Protein AF-D2NUI4-F1 (afdb_monomer)

pLDDT: mean 71.66, std 25.74, range [24.88, 97.38]

Nearest PDB structures (foldseek):
  6n55-ass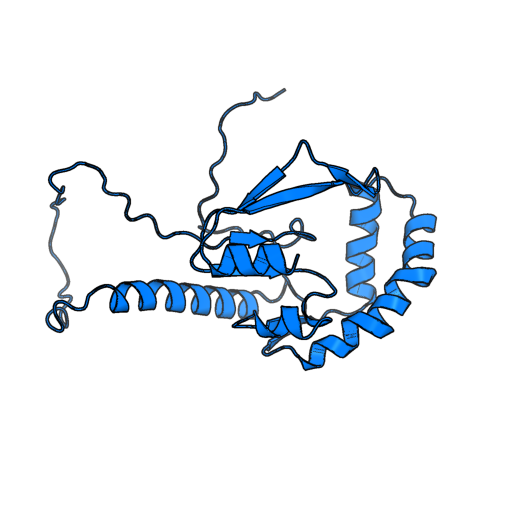embly1_H  TM=9.708E-01  e=4.803E-16  Homo sapiens
  1ufq-assembly1_B  TM=9.211E-01  e=2.318E-16  Homo sapiens
  7sql-assembly1_C  TM=9.234E-01  e=6.259E-16  Homo sapiens
  6pwz-assembly1_D  TM=9.223E-01  e=7.635E-16  Homo sapiens
  6n55-assembly2_D-2  TM=9.403E-01  e=1.386E-15  Homo sapiens

Secondary structure (DSSP, 8-state):
-HHHHHHHHTT--EEEEEEETTTTEEEEEEEEEE---S-EEE--TTTTTSHHHHTT-SS-EEEE--HHHHHHHHHHHHHHTT---HHHHHHHIIIIIHHHIIIIIGGGGGG-SEEEESGGG-HHHHHHHHHHHHHHHHHHHHHT--S-S---S---S---------TTS---------EEE-SSTTS----SS------------

Solvent-accessible surface area (backbone atoms only — not comparable to full-atom values): 13242 Å² total; per-residue (Å²): 104,71,68,55,53,54,36,48,77,70,53,35,74,45,78,40,62,35,74,39,78,74,82,70,44,78,34,79,85,54,59,49,74,44,68,54,50,82,39,75,48,81,59,62,79,57,58,56,59,48,64,84,54,41,73,71,54,93,73,40,78,33,74,44,67,57,70,65,61,53,46,65,56,44,53,58,46,42,32,75,75,44,72,45,56,69,68,60,52,52,48,47,36,67,74,47,50,51,53,48,36,64,69,55,30,57,69,34,55,81,70,36,80,43,77,38,60,66,44,83,80,30,55,69,63,50,51,53,51,52,50,52,51,51,51,54,59,57,53,51,65,58,71,75,49,93,70,72,101,63,88,78,97,69,84,77,83,86,83,82,88,81,88,85,82,70,98,76,84,74,88,66,88,65,74,52,53,79,42,76,49,70,82,68,80,82,73,77,81,80,83,80,93,77,96,68,89,74,80,87,78,82,82,94,127

Structure (mmCIF, N/CA/C/O backbone):
data_AF-D2NUI4-F1
#
_entry.id   AF-D2NUI4-F1
#
loop_
_atom_site.group_PDB
_atom_site.id
_atom_site.type_symbol
_atom_site.label_atom_id
_atom_site.label_alt_id
_atom_site.label_comp_id
_atom_site.label_asym_id
_atom_site.label_entity_id
_atom_site.label_seq_id
_atom_site.pdbx_PDB_ins_code
_atom_site.Cartn_x
_atom_site.Cartn_y
_atom_site.Cartn_z
_atom_site.occupancy
_atom_site.B_iso_or_equiv
_atom_site.auth_seq_id
_atom_site.auth_comp_id
_atom_site.auth_asym_id
_atom_site.auth_atom_id
_atom_site.pdbx_PDB_model_num
ATOM 1 N N . MET A 1 1 ? 0.499 13.529 2.026 1.00 77.81 1 MET A N 1
ATOM 2 C CA . MET A 1 1 ? 0.254 12.212 2.662 1.00 77.81 1 MET A CA 1
ATOM 3 C C . MET A 1 1 ? -0.124 12.343 4.133 1.00 77.81 1 MET A C 1
ATOM 5 O O . MET A 1 1 ? -1.272 12.073 4.437 1.00 77.81 1 MET A O 1
ATOM 9 N N . TYR A 1 2 ? 0.768 12.779 5.037 1.00 82.19 2 TYR A N 1
ATOM 10 C CA . TYR A 1 2 ? 0.422 12.930 6.466 1.00 82.19 2 TYR A CA 1
ATOM 11 C C . TYR A 1 2 ? -0.793 13.848 6.685 1.00 82.19 2 TYR A C 1
ATOM 13 O O . TYR A 1 2 ? -1.767 13.442 7.306 1.00 82.19 2 TYR A O 1
ATOM 21 N N . SER A 1 3 ? -0.782 15.041 6.080 1.00 85.94 3 SER A N 1
ATOM 22 C CA . SER A 1 3 ? -1.917 15.976 6.100 1.00 85.94 3 SER A CA 1
ATOM 23 C C . SER A 1 3 ? -3.205 15.360 5.541 1.00 85.94 3 SER A C 1
ATOM 25 O O . SER A 1 3 ? -4.275 15.536 6.112 1.00 85.94 3 SER A O 1
ATOM 27 N N . THR A 1 4 ? -3.099 14.590 4.455 1.00 86.19 4 THR A N 1
ATOM 28 C CA . THR A 1 4 ? -4.217 13.857 3.848 1.00 86.19 4 THR A CA 1
ATOM 29 C C . THR A 1 4 ? -4.824 12.855 4.830 1.00 86.19 4 THR A C 1
ATOM 31 O O . THR A 1 4 ? -6.031 12.874 5.035 1.00 86.19 4 THR A O 1
ATOM 34 N N . LEU A 1 5 ? -4.000 12.031 5.486 1.00 86.00 5 LEU A N 1
ATOM 35 C CA . LEU A 1 5 ? -4.462 11.080 6.501 1.00 86.00 5 LEU A CA 1
ATOM 36 C C . LEU A 1 5 ? -5.093 11.789 7.701 1.00 86.00 5 LEU A C 1
ATOM 38 O O . LEU A 1 5 ? -6.143 11.367 8.171 1.00 86.00 5 LEU A O 1
ATOM 42 N N . GLN A 1 6 ? -4.516 12.902 8.159 1.00 89.44 6 GLN A N 1
ATOM 43 C CA . GLN A 1 6 ? -5.122 13.700 9.227 1.00 89.44 6 GLN A CA 1
ATOM 44 C C . GLN A 1 6 ? -6.491 14.267 8.832 1.00 89.44 6 GLN A C 1
ATOM 46 O O . GLN A 1 6 ? -7.397 14.287 9.658 1.00 89.44 6 GLN A O 1
ATOM 51 N N . ASN A 1 7 ? -6.658 14.718 7.587 1.00 87.25 7 ASN A N 1
ATOM 52 C CA . ASN A 1 7 ? -7.945 15.198 7.085 1.00 87.25 7 ASN A CA 1
ATOM 53 C C . ASN A 1 7 ? -8.976 14.066 6.993 1.00 87.25 7 ASN A C 1
ATOM 55 O O . ASN A 1 7 ? -10.111 14.257 7.418 1.00 87.25 7 ASN A O 1
ATOM 59 N N . ILE A 1 8 ? -8.569 12.880 6.531 1.00 85.00 8 ILE A N 1
ATOM 60 C CA . ILE A 1 8 ? -9.425 11.686 6.522 1.00 85.00 8 ILE A CA 1
ATOM 61 C C . ILE A 1 8 ? -9.887 11.344 7.945 1.00 85.00 8 ILE A C 1
ATOM 63 O O . ILE A 1 8 ? -11.077 11.149 8.171 1.00 85.00 8 ILE A O 1
ATOM 67 N N . LEU A 1 9 ? -8.971 11.335 8.919 1.00 85.38 9 LEU A N 1
ATOM 68 C CA . LEU A 1 9 ? -9.295 11.051 10.322 1.00 85.38 9 LEU A CA 1
ATOM 69 C C . LEU A 1 9 ? -10.237 12.088 10.946 1.00 85.38 9 LEU A C 1
ATOM 71 O O . LEU A 1 9 ? -11.015 11.753 11.833 1.00 85.38 9 LEU A O 1
ATOM 75 N N . LYS A 1 10 ? -10.191 13.338 10.475 1.00 89.44 10 LYS A N 1
ATOM 76 C CA . LYS A 1 10 ? -11.119 14.406 10.880 1.00 89.44 10 LYS A CA 1
ATOM 77 C C . LYS A 1 10 ? -12.473 14.336 10.166 1.00 89.44 10 LYS A C 1
ATOM 79 O O . LYS A 1 10 ? -13.324 15.180 10.417 1.00 89.44 10 LYS A O 1
ATOM 84 N N . GLY A 1 11 ? -12.675 13.370 9.269 1.00 85.75 11 GLY A N 1
ATOM 85 C CA . GLY A 1 11 ? -13.896 13.267 8.475 1.00 85.75 11 GLY A CA 1
ATOM 86 C C . GLY A 1 11 ? -14.023 14.379 7.434 1.00 85.75 11 GLY A C 1
ATOM 87 O O . GLY A 1 11 ? -15.131 14.786 7.100 1.00 85.75 11 GLY A O 1
ATOM 88 N N . HIS A 1 12 ? -12.906 14.899 6.922 1.00 87.00 12 HIS A N 1
ATOM 89 C CA . HIS A 1 12 ? -12.918 15.846 5.812 1.00 87.00 12 HIS A CA 1
ATOM 90 C C . HIS A 1 12 ? -12.848 15.104 4.474 1.00 87.00 12 HIS A C 1
ATOM 92 O O . HIS A 1 12 ? -12.123 14.117 4.333 1.00 87.00 12 HIS A O 1
ATOM 98 N N . LYS A 1 13 ? -13.553 15.630 3.466 1.00 87.19 13 LYS A N 1
ATOM 99 C CA . LYS A 1 13 ? -13.361 15.234 2.065 1.00 87.19 13 LYS A CA 1
ATOM 100 C C . LYS A 1 13 ? -11.907 15.507 1.668 1.00 87.19 13 LYS A C 1
ATOM 102 O O . LYS A 1 13 ? -11.394 16.597 1.929 1.00 87.19 13 LYS A O 1
ATOM 107 N N . VAL A 1 14 ? -11.260 14.543 1.018 1.00 83.88 14 VAL A N 1
ATOM 108 C CA . VAL A 1 14 ? -9.920 14.725 0.446 1.00 83.88 14 VAL A CA 1
ATOM 109 C C . VAL A 1 14 ? -9.896 14.363 -1.030 1.00 83.88 14 VAL A C 1
ATOM 111 O O . VAL A 1 14 ? -10.626 13.489 -1.491 1.00 83.88 14 VAL A O 1
ATOM 114 N N . GLU A 1 15 ? -9.029 15.049 -1.759 1.00 85.31 15 GLU A N 1
ATOM 115 C CA . GLU A 1 15 ? -8.824 14.898 -3.193 1.00 85.31 15 GLU A CA 1
ATOM 116 C C . GLU A 1 15 ? -7.366 14.528 -3.435 1.00 85.31 15 GLU A C 1
ATOM 118 O O . GLU A 1 15 ? -6.458 15.121 -2.842 1.00 85.31 15 GLU A O 1
ATOM 123 N N . ILE A 1 16 ? -7.146 13.487 -4.234 1.00 82.94 16 ILE A N 1
ATOM 124 C CA . ILE A 1 16 ? -5.831 12.879 -4.412 1.00 82.94 16 ILE A CA 1
ATOM 125 C C . ILE A 1 16 ? -5.585 12.675 -5.901 1.00 82.94 16 ILE A C 1
ATOM 127 O O . ILE A 1 16 ? -6.353 11.949 -6.529 1.00 82.94 16 ILE A O 1
ATOM 131 N N . PRO A 1 17 ? -4.537 13.283 -6.475 1.00 82.19 17 PRO A N 1
ATOM 132 C CA . PRO A 1 17 ? -4.204 13.059 -7.874 1.00 82.19 17 PRO A CA 1
ATOM 133 C C . PRO A 1 17 ? -3.838 11.591 -8.101 1.00 82.19 17 PRO A C 1
ATOM 135 O O . PRO A 1 17 ? -3.159 10.972 -7.272 1.00 82.19 17 PRO A O 1
ATOM 138 N N . SER A 1 18 ? -4.287 11.037 -9.222 1.00 82.31 18 SER A N 1
ATOM 139 C CA . SER A 1 18 ? -3.909 9.685 -9.631 1.00 82.31 18 SER A CA 1
ATOM 140 C C . SER A 1 18 ? -2.446 9.654 -10.073 1.00 82.31 18 SER A C 1
ATOM 142 O O . SER A 1 18 ? -1.872 10.671 -10.455 1.00 82.31 18 SER A O 1
ATOM 144 N N . TYR A 1 19 ? -1.814 8.483 -10.013 1.00 81.38 19 TYR A N 1
ATOM 145 C CA . TYR A 1 19 ? -0.450 8.300 -10.509 1.00 81.38 19 TYR A CA 1
ATOM 146 C C . TYR A 1 19 ? -0.461 7.515 -11.818 1.00 81.38 19 TYR A C 1
ATOM 148 O O . TYR A 1 19 ? -0.999 6.405 -11.867 1.00 81.38 19 TYR A O 1
ATOM 156 N N . ASP A 1 20 ? 0.176 8.058 -12.852 1.00 81.44 20 ASP A N 1
ATOM 157 C CA . ASP A 1 20 ? 0.354 7.372 -14.126 1.00 81.44 20 ASP A CA 1
ATOM 158 C C . ASP A 1 20 ? 1.714 6.657 -14.170 1.00 81.44 20 ASP A C 1
ATOM 160 O O . ASP A 1 20 ? 2.785 7.262 -14.171 1.00 81.44 20 ASP A O 1
ATOM 164 N N . TYR A 1 21 ? 1.670 5.326 -14.243 1.00 78.94 21 TYR A N 1
ATOM 165 C CA . TYR A 1 21 ? 2.853 4.461 -14.283 1.00 78.94 21 TYR A CA 1
ATOM 166 C C . TYR A 1 21 ? 3.568 4.424 -15.638 1.00 78.94 21 TYR A C 1
ATOM 168 O O . TYR A 1 21 ? 4.686 3.896 -15.708 1.00 78.94 21 TYR A O 1
ATOM 176 N N . ARG A 1 22 ? 2.923 4.917 -16.702 1.00 80.38 22 ARG A N 1
ATOM 177 C CA . ARG A 1 22 ? 3.497 4.999 -18.050 1.00 80.38 22 ARG A CA 1
ATOM 178 C C . ARG A 1 22 ? 4.368 6.243 -18.169 1.00 80.38 22 ARG A C 1
ATOM 180 O O . ARG A 1 22 ? 5.520 6.139 -18.579 1.00 80.38 22 ARG A O 1
ATOM 187 N N . THR A 1 23 ? 3.843 7.392 -17.753 1.00 83.88 23 THR A N 1
ATOM 188 C CA . THR A 1 23 ? 4.563 8.677 -17.756 1.00 83.88 23 THR A CA 1
ATOM 189 C C . THR A 1 23 ? 5.398 8.903 -16.490 1.00 83.88 23 THR A C 1
ATOM 191 O O . THR A 1 23 ? 6.300 9.736 -16.488 1.00 83.88 23 THR A O 1
ATOM 194 N N . ASN A 1 24 ? 5.171 8.106 -15.439 1.00 79.81 24 ASN A N 1
ATOM 195 C CA . ASN A 1 24 ? 5.791 8.219 -14.115 1.00 79.81 24 ASN A CA 1
ATOM 196 C C . ASN A 1 24 ? 5.508 9.560 -13.409 1.00 79.81 24 ASN A C 1
ATOM 198 O O . ASN A 1 24 ? 6.333 10.025 -12.616 1.00 79.81 24 ASN A O 1
ATOM 202 N N . SER A 1 25 ? 4.343 10.166 -13.650 1.00 83.25 25 SER A N 1
ATOM 203 C CA . SER A 1 25 ? 3.945 11.456 -13.075 1.00 83.25 25 SER A CA 1
ATOM 204 C C . SER A 1 25 ? 2.585 11.411 -12.379 1.00 83.25 25 SER A C 1
ATOM 206 O O . SER A 1 25 ? 1.817 10.458 -12.507 1.00 83.25 25 SER A O 1
ATOM 208 N N . LEU A 1 26 ? 2.298 12.466 -11.614 1.00 83.81 26 LEU A N 1
ATOM 209 C CA . LEU A 1 26 ? 0.960 12.706 -11.085 1.00 83.81 26 LEU A CA 1
ATOM 210 C C . LEU A 1 26 ? 0.059 13.257 -12.186 1.00 83.81 26 LEU A C 1
ATOM 212 O O . LEU A 1 26 ? 0.447 14.171 -12.912 1.00 83.81 26 LEU A O 1
ATOM 216 N N . ASP A 1 27 ? -1.141 12.707 -12.252 1.00 84.44 27 ASP A N 1
ATOM 217 C CA . ASP A 1 27 ? -2.234 13.173 -13.082 1.00 84.44 27 ASP A CA 1
ATOM 218 C C . ASP A 1 27 ? -3.188 13.995 -12.206 1.00 84.44 27 ASP A C 1
ATOM 220 O O . ASP A 1 27 ? -3.851 13.476 -11.302 1.00 84.44 27 ASP A O 1
ATOM 224 N N . PHE A 1 28 ? -3.193 15.307 -12.440 1.00 86.31 28 PHE A N 1
ATOM 225 C CA . PHE A 1 28 ? -4.024 16.259 -11.705 1.00 86.31 28 PHE A CA 1
ATOM 226 C C . PHE A 1 28 ? -5.419 16.429 -12.312 1.00 86.31 28 PHE A C 1
ATOM 228 O O . PHE A 1 28 ? -6.270 17.050 -11.679 1.00 86.31 28 PHE A O 1
ATOM 235 N N . GLU A 1 29 ? -5.663 15.883 -13.503 1.00 87.56 29 GLU A N 1
ATOM 236 C CA . GLU A 1 29 ? -6.986 15.878 -14.128 1.00 87.56 29 GLU A CA 1
ATOM 237 C C . GLU A 1 29 ? -7.812 14.708 -13.585 1.00 87.56 29 GLU A C 1
ATOM 239 O O . GLU A 1 29 ? -8.988 14.863 -13.252 1.00 87.56 29 GLU A O 1
ATOM 244 N N . ASN A 1 30 ? -7.172 13.552 -13.394 1.00 81.31 30 ASN A N 1
ATOM 245 C CA . ASN A 1 30 ? -7.800 12.368 -12.819 1.00 81.31 30 ASN A CA 1
ATOM 246 C C . ASN A 1 30 ? -7.601 12.302 -11.301 1.00 81.31 30 ASN A C 1
ATOM 248 O O . ASN A 1 30 ? -6.635 11.730 -10.792 1.00 81.31 30 ASN A O 1
ATOM 252 N N . VAL A 1 31 ? -8.557 12.849 -10.552 1.00 80.94 31 VAL A N 1
ATOM 253 C CA . VAL A 1 31 ? -8.507 12.919 -9.084 1.00 80.94 31 VAL A CA 1
ATOM 254 C C . VAL A 1 31 ? -9.390 11.854 -8.433 1.00 80.94 31 VAL A C 1
ATOM 256 O O . VAL A 1 31 ? -10.585 11.749 -8.703 1.00 80.94 31 VAL A O 1
ATOM 259 N N . LEU A 1 32 ? -8.817 11.100 -7.493 1.00 79.50 32 LEU A N 1
ATOM 260 C CA . LEU A 1 32 ? -9.564 10.250 -6.576 1.00 79.50 32 LEU A CA 1
ATOM 261 C C . LEU A 1 32 ? -10.132 11.096 -5.433 1.00 79.50 32 LEU A C 1
ATOM 263 O O . LEU A 1 32 ? -9.393 11.655 -4.617 1.00 79.50 32 LEU A O 1
ATOM 267 N N . VAL A 1 33 ? -11.458 11.142 -5.348 1.00 80.06 33 VAL A N 1
ATOM 268 C CA . VAL A 1 33 ? -12.176 11.802 -4.256 1.00 80.06 33 VAL A CA 1
ATOM 269 C C . VAL A 1 33 ? -12.493 10.785 -3.164 1.00 80.06 33 VAL A C 1
ATOM 271 O O . VAL A 1 33 ? -13.181 9.793 -3.402 1.00 80.06 33 VAL A O 1
ATOM 274 N N . ILE A 1 34 ? -12.023 11.045 -1.944 1.00 77.88 34 ILE A N 1
ATOM 275 C CA . ILE A 1 34 ? -12.323 10.226 -0.768 1.00 77.88 34 ILE A CA 1
ATOM 276 C C . ILE A 1 34 ? -13.238 11.022 0.157 1.00 77.88 34 ILE A C 1
ATOM 278 O O . ILE A 1 34 ? -12.862 12.056 0.716 1.00 77.88 34 ILE A O 1
ATOM 282 N N . TYR A 1 35 ? -14.452 10.508 0.313 1.00 81.81 35 TYR A N 1
ATOM 283 C CA . TYR A 1 35 ? -15.426 10.992 1.281 1.00 81.81 35 TYR A CA 1
ATOM 284 C C . TYR A 1 35 ? -15.183 10.366 2.660 1.00 81.81 35 TYR A C 1
ATOM 286 O O . TYR A 1 35 ? -14.557 9.303 2.742 1.00 81.81 35 TYR A O 1
ATOM 294 N N . PRO A 1 36 ? -15.684 10.995 3.737 1.00 82.50 36 PRO A N 1
ATOM 295 C CA . PRO A 1 36 ? -15.595 10.443 5.085 1.00 82.50 36 PRO A CA 1
ATOM 296 C C . PRO A 1 36 ? -16.148 9.016 5.145 1.00 82.50 36 PRO A C 1
ATOM 298 O O . PRO A 1 36 ? -17.200 8.724 4.578 1.00 82.50 36 PRO A O 1
ATOM 301 N N . ALA A 1 37 ? -15.419 8.131 5.818 1.00 82.56 37 ALA A N 1
ATOM 302 C CA . ALA A 1 37 ? -15.707 6.705 5.881 1.00 82.56 37 ALA A CA 1
ATOM 303 C C . ALA A 1 37 ? -15.469 6.179 7.295 1.00 82.56 37 ALA A C 1
ATOM 305 O O . ALA A 1 37 ? -14.572 6.656 7.994 1.00 82.56 37 ALA A O 1
ATOM 306 N N . ASP A 1 38 ? -16.236 5.168 7.698 1.00 83.19 38 ASP A N 1
ATOM 307 C CA . ASP A 1 38 ? -16.072 4.545 9.014 1.00 83.19 38 ASP A CA 1
ATOM 308 C C . ASP A 1 38 ? -14.808 3.681 9.094 1.00 83.19 38 ASP A C 1
ATOM 310 O O . ASP A 1 38 ? -14.196 3.565 10.157 1.00 83.19 38 ASP A O 1
ATOM 314 N N . VAL A 1 39 ? -14.400 3.101 7.959 1.00 84.88 39 VAL A N 1
ATOM 315 C CA . VAL A 1 39 ? -13.191 2.282 7.821 1.00 84.88 39 VAL A CA 1
ATOM 316 C C . VAL A 1 39 ? -12.421 2.705 6.577 1.00 84.88 39 VAL A C 1
ATOM 318 O O . VAL A 1 39 ? -12.968 2.762 5.474 1.00 84.88 39 VAL A O 1
ATOM 321 N N . VAL A 1 40 ? -11.123 2.953 6.756 1.00 85.44 40 VAL A N 1
ATOM 322 C CA . VAL A 1 40 ? -10.203 3.326 5.678 1.00 85.44 40 VAL A CA 1
ATOM 323 C C . VAL A 1 40 ? -9.067 2.319 5.609 1.00 85.44 40 VAL A C 1
ATOM 325 O O . VAL A 1 40 ? -8.313 2.148 6.564 1.00 85.44 40 VAL A O 1
ATOM 328 N N . LEU A 1 41 ? -8.937 1.664 4.458 1.00 88.00 41 LEU A N 1
ATOM 329 C CA . LEU A 1 41 ? -7.829 0.765 4.162 1.00 88.00 41 LEU A CA 1
ATOM 330 C C . LEU A 1 41 ? -6.723 1.561 3.476 1.00 88.00 41 LEU A C 1
ATOM 332 O O . LEU A 1 41 ? -6.901 2.009 2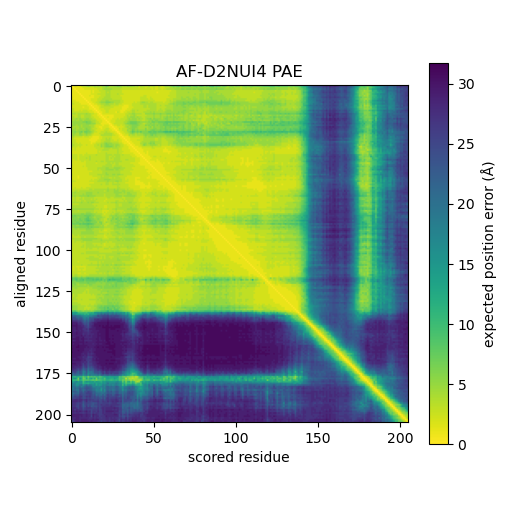.344 1.00 88.00 41 LEU A O 1
ATOM 336 N N . PHE A 1 42 ? -5.592 1.734 4.154 1.00 86.62 42 PHE A N 1
ATOM 337 C CA . PHE A 1 42 ? -4.429 2.434 3.617 1.00 86.62 42 PHE A CA 1
ATOM 338 C C . PHE A 1 42 ? -3.322 1.441 3.267 1.00 86.62 42 PHE A C 1
ATOM 340 O O . PHE A 1 42 ? -2.799 0.758 4.144 1.00 86.62 42 PHE A O 1
ATOM 347 N N . GLU A 1 43 ? -2.970 1.357 1.985 1.00 84.81 43 GLU A N 1
ATOM 348 C CA . GLU A 1 43 ? -1.979 0.404 1.483 1.00 84.81 43 GLU A CA 1
ATOM 349 C C . GLU A 1 43 ? -0.761 1.078 0.846 1.00 84.81 43 GLU A C 1
ATOM 351 O O . GLU A 1 43 ? -0.824 2.182 0.305 1.00 84.81 43 GLU A O 1
ATOM 356 N N . GLY A 1 44 ? 0.364 0.366 0.878 1.00 86.19 44 GLY A N 1
ATOM 357 C CA . GLY A 1 44 ? 1.601 0.771 0.225 1.00 86.19 44 GLY A CA 1
ATOM 358 C C . GLY A 1 44 ? 2.817 0.058 0.812 1.00 86.19 44 GLY A C 1
ATOM 359 O O . GLY A 1 44 ? 2.781 -0.461 1.925 1.00 86.19 44 GLY A O 1
ATOM 360 N N . ILE A 1 45 ? 3.922 0.062 0.069 1.00 89.25 45 ILE A N 1
ATOM 361 C CA . ILE A 1 45 ? 5.150 -0.658 0.449 1.00 89.25 45 ILE A CA 1
ATOM 362 C C . ILE A 1 45 ? 5.890 -0.051 1.655 1.00 89.25 45 ILE A C 1
ATOM 364 O O . ILE A 1 45 ? 6.686 -0.735 2.284 1.00 89.25 45 ILE A O 1
ATOM 368 N N . LEU A 1 46 ? 5.642 1.220 1.995 1.00 90.31 46 LEU A N 1
ATOM 369 C CA . LEU A 1 46 ? 6.357 1.948 3.059 1.00 90.31 46 LEU A CA 1
ATOM 370 C C . LEU A 1 46 ? 5.420 2.624 4.072 1.00 90.31 46 LEU A C 1
ATOM 372 O O . LEU A 1 46 ? 5.827 3.543 4.782 1.00 90.31 46 LEU A O 1
ATOM 376 N N . VAL A 1 47 ? 4.166 2.173 4.179 1.00 90.62 47 VAL A N 1
ATOM 377 C CA . VAL A 1 47 ? 3.168 2.797 5.072 1.00 90.62 47 VAL A CA 1
ATOM 378 C C . VAL A 1 47 ? 3.586 2.785 6.548 1.00 90.6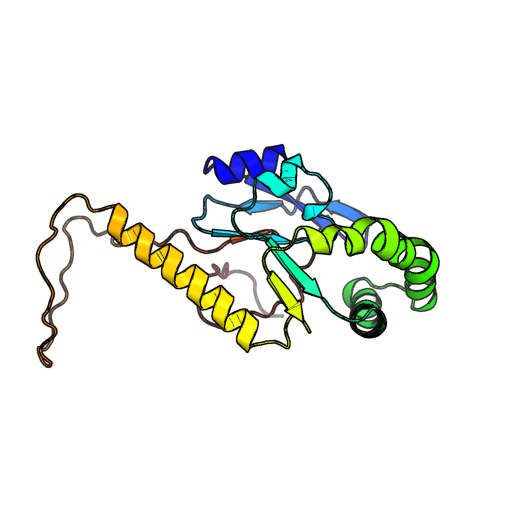2 47 VAL A C 1
ATOM 380 O O . VAL A 1 47 ? 3.243 3.699 7.292 1.00 90.62 47 VAL A O 1
ATOM 383 N N . PHE A 1 48 ? 4.387 1.802 6.967 1.00 93.19 48 PHE A N 1
ATOM 384 C CA . PHE A 1 48 ? 4.882 1.680 8.344 1.00 93.19 48 PHE A CA 1
ATOM 385 C C . PHE A 1 48 ? 6.268 2.296 8.575 1.00 93.19 48 PHE A C 1
ATOM 387 O O . PHE A 1 48 ? 6.749 2.290 9.713 1.00 93.19 48 PHE A O 1
ATOM 394 N N . TYR A 1 49 ? 6.906 2.838 7.532 1.00 92.00 49 TYR A N 1
ATOM 395 C CA . TYR A 1 49 ? 8.273 3.354 7.604 1.00 92.00 49 TYR A CA 1
ATOM 396 C C . TYR A 1 49 ? 8.380 4.563 8.544 1.00 92.00 49 TYR A C 1
ATOM 398 O O . TYR A 1 49 ? 9.172 4.562 9.486 1.00 92.00 49 TYR A O 1
ATOM 406 N N . PHE A 1 50 ? 7.525 5.572 8.352 1.00 90.62 50 PHE A N 1
ATOM 407 C CA . PHE A 1 50 ? 7.531 6.781 9.176 1.00 90.62 50 PHE A CA 1
ATOM 408 C C . PHE A 1 50 ? 6.705 6.587 10.461 1.00 90.62 50 PHE A C 1
ATOM 410 O O . PHE A 1 50 ? 5.498 6.348 10.360 1.00 90.62 50 PHE A O 1
ATOM 417 N N . PRO A 1 51 ? 7.290 6.762 11.668 1.00 93.88 51 PRO A N 1
ATOM 418 C CA . PRO A 1 51 ? 6.568 6.620 12.940 1.00 93.88 51 PRO A CA 1
ATOM 419 C C . PRO A 1 51 ? 5.284 7.457 13.015 1.00 93.88 51 PRO A C 1
ATOM 421 O O . PRO A 1 51 ? 4.227 6.923 13.327 1.00 93.88 51 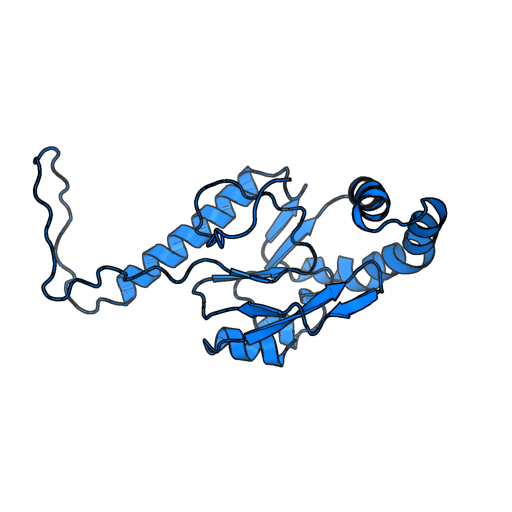PRO A O 1
ATOM 424 N N . LYS A 1 52 ? 5.349 8.723 12.578 1.00 92.81 52 LYS A N 1
ATOM 425 C CA . LYS A 1 52 ? 4.198 9.643 12.561 1.00 92.81 52 LYS A CA 1
ATOM 426 C C . LYS A 1 52 ? 3.001 9.134 11.754 1.00 92.81 52 LYS A C 1
ATOM 428 O O . LYS A 1 52 ? 1.878 9.495 12.060 1.00 92.81 52 LYS A O 1
ATOM 433 N N . ILE A 1 53 ? 3.234 8.361 10.691 1.00 91.50 53 ILE A N 1
ATOM 434 C CA . ILE A 1 53 ? 2.156 7.770 9.882 1.00 91.50 53 ILE A CA 1
ATOM 435 C C . ILE A 1 53 ? 1.650 6.500 10.562 1.00 91.50 53 ILE A C 1
ATOM 437 O O . ILE A 1 53 ? 0.449 6.296 10.683 1.00 91.50 53 ILE A O 1
ATOM 441 N N . ARG A 1 54 ? 2.576 5.670 11.048 1.00 93.19 54 ARG A N 1
ATOM 442 C CA . ARG A 1 54 ? 2.279 4.407 11.727 1.00 93.19 54 ARG A CA 1
ATOM 443 C C . ARG A 1 54 ? 1.394 4.581 12.963 1.00 93.19 54 ARG A C 1
ATOM 445 O O . ARG A 1 54 ? 0.528 3.745 13.192 1.00 93.19 54 ARG A O 1
ATOM 452 N N . GLU A 1 55 ? 1.594 5.653 13.720 1.00 94.19 55 GLU A N 1
ATOM 453 C CA . GLU A 1 55 ? 0.796 5.999 14.905 1.00 94.19 55 GLU A CA 1
ATOM 454 C C . GLU A 1 55 ? -0.665 6.356 14.582 1.00 94.19 55 GLU A C 1
ATOM 456 O O . GLU A 1 55 ? -1.501 6.361 15.478 1.00 94.19 55 GLU A O 1
ATOM 461 N N . LEU A 1 56 ? -0.998 6.616 13.311 1.00 92.12 56 LEU A N 1
ATOM 462 C CA . LEU A 1 56 ? -2.366 6.917 12.879 1.00 92.12 56 LEU A CA 1
ATOM 463 C C . LEU A 1 56 ? -3.219 5.660 12.638 1.00 92.12 56 LEU A C 1
ATOM 465 O O . LEU A 1 56 ? -4.432 5.777 12.463 1.00 92.12 56 LEU A O 1
ATOM 469 N N . PHE A 1 57 ? -2.614 4.469 12.570 1.00 93.44 57 PHE A N 1
ATOM 470 C CA . PHE A 1 57 ? -3.331 3.235 12.247 1.00 93.44 57 PHE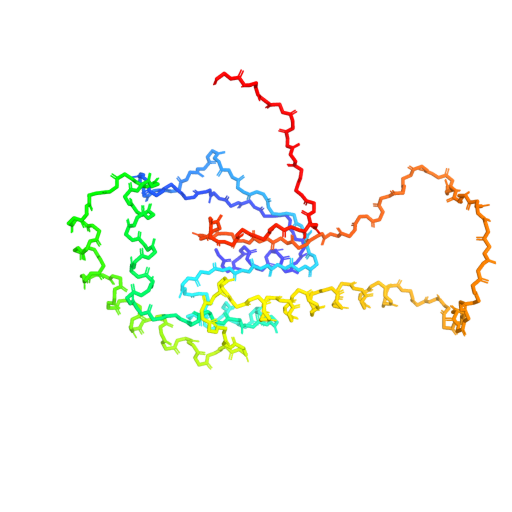 A CA 1
ATOM 471 C C . PHE A 1 57 ? -3.822 2.508 13.498 1.00 93.44 57 PHE A C 1
ATOM 473 O O . PHE A 1 57 ? -3.037 2.160 14.377 1.00 93.44 57 PHE A O 1
ATOM 480 N N . HIS A 1 58 ? -5.115 2.180 13.511 1.00 92.44 58 HIS A N 1
ATOM 481 C CA . HIS A 1 58 ? -5.732 1.354 14.553 1.00 92.44 58 HIS A CA 1
ATOM 482 C C . HIS A 1 58 ? -5.379 -0.137 14.417 1.00 92.44 58 HIS A C 1
ATOM 484 O O . HIS A 1 58 ? -5.317 -0.844 15.416 1.00 92.44 58 HIS A O 1
ATOM 490 N N . MET A 1 59 ? -5.133 -0.608 13.190 1.00 93.56 59 MET A N 1
ATOM 491 C CA . MET A 1 59 ? -4.743 -1.986 12.881 1.00 93.56 59 MET A CA 1
ATOM 492 C C . MET A 1 59 ? -3.708 -1.982 11.752 1.00 93.56 59 MET A C 1
ATOM 494 O O . MET A 1 59 ? -3.890 -1.302 10.740 1.00 93.56 59 MET A O 1
ATOM 498 N N . LYS A 1 60 ? -2.615 -2.729 11.923 1.00 95.75 60 LYS A N 1
ATOM 499 C CA . LYS A 1 60 ? -1.476 -2.781 10.998 1.00 95.75 60 LYS A CA 1
ATOM 500 C C . LYS A 1 60 ? -1.315 -4.195 10.457 1.00 95.75 60 LYS A C 1
ATOM 502 O O . LYS A 1 60 ? -0.962 -5.117 11.189 1.00 95.75 60 LYS A O 1
ATOM 507 N N . LEU A 1 61 ? -1.558 -4.347 9.160 1.00 94.81 61 LEU A N 1
ATOM 508 C CA . LEU A 1 61 ? -1.450 -5.612 8.440 1.00 94.81 61 LEU A CA 1
ATOM 509 C C . LEU A 1 61 ? -0.203 -5.606 7.556 1.00 94.81 61 LEU A C 1
ATOM 511 O O . LEU A 1 61 ? 0.015 -4.649 6.813 1.00 94.81 61 LEU A O 1
ATOM 515 N N . PHE A 1 62 ? 0.586 -6.679 7.591 1.00 95.56 62 PHE A N 1
ATOM 516 C CA . PHE A 1 62 ? 1.704 -6.871 6.666 1.00 95.56 62 PHE A CA 1
ATOM 517 C C . PHE A 1 62 ? 1.509 -8.152 5.862 1.00 95.56 62 PHE A C 1
ATOM 519 O O . PHE A 1 62 ? 1.455 -9.245 6.423 1.00 95.56 62 PHE A O 1
ATOM 526 N N . VAL A 1 63 ? 1.408 -8.022 4.540 1.00 94.31 63 VAL A N 1
ATOM 527 C CA . VAL A 1 63 ? 1.307 -9.174 3.639 1.00 94.31 63 VAL A CA 1
ATOM 528 C C . VAL A 1 63 ? 2.707 -9.691 3.342 1.00 94.31 63 VAL A C 1
ATOM 530 O O . VAL A 1 63 ? 3.523 -8.991 2.746 1.00 94.31 63 VAL A O 1
ATOM 533 N N . ASP A 1 64 ? 2.973 -10.922 3.761 1.00 93.94 64 ASP A N 1
ATOM 534 C CA . ASP A 1 64 ? 4.270 -11.569 3.627 1.00 93.94 64 ASP A CA 1
ATOM 535 C C . ASP A 1 64 ? 4.221 -12.613 2.514 1.00 93.94 64 ASP A C 1
ATOM 537 O O . ASP A 1 64 ? 3.374 -13.511 2.488 1.00 93.94 64 ASP A O 1
ATOM 541 N N . THR A 1 65 ? 5.083 -12.445 1.521 1.00 92.31 65 THR A N 1
ATOM 542 C CA . THR A 1 65 ? 5.149 -13.311 0.344 1.00 92.31 65 THR A CA 1
ATOM 543 C C . THR A 1 65 ? 6.577 -13.327 -0.171 1.00 92.31 65 THR A C 1
ATOM 545 O O . THR A 1 65 ? 7.243 -12.283 -0.205 1.00 92.31 65 THR A O 1
ATOM 548 N N . ASP A 1 66 ? 7.027 -14.500 -0.599 1.00 93.00 66 ASP A N 1
ATOM 549 C CA . ASP A 1 66 ? 8.391 -14.714 -1.064 1.00 93.00 66 ASP A CA 1
ATOM 550 C C . ASP A 1 66 ? 8.749 -13.797 -2.243 1.00 93.00 66 ASP A C 1
ATOM 552 O O . ASP A 1 66 ? 7.903 -13.376 -3.044 1.00 93.00 66 ASP A O 1
ATOM 556 N N . SER A 1 67 ? 10.023 -13.407 -2.308 1.00 93.12 67 SER A N 1
ATOM 557 C CA . SER A 1 67 ? 10.523 -12.428 -3.280 1.00 93.12 67 SER A CA 1
ATOM 558 C C . SER A 1 67 ? 10.361 -12.887 -4.727 1.00 93.12 67 SER A C 1
ATOM 560 O O . SER A 1 67 ? 10.048 -12.071 -5.592 1.00 93.12 67 SER A O 1
ATOM 562 N N . ASP A 1 68 ? 10.542 -14.178 -4.987 1.00 94.50 68 ASP A N 1
ATOM 563 C CA . ASP A 1 68 ? 10.347 -14.809 -6.293 1.00 94.50 68 ASP A CA 1
ATOM 564 C C . ASP A 1 68 ? 8.874 -14.792 -6.721 1.00 94.50 68 ASP A C 1
ATOM 566 O O . ASP A 1 68 ? 8.564 -14.386 -7.837 1.00 94.50 68 ASP A O 1
ATOM 570 N N . THR A 1 69 ? 7.955 -15.108 -5.812 1.00 92.06 69 THR A N 1
ATOM 571 C CA . THR A 1 69 ? 6.510 -15.068 -6.043 1.00 92.06 69 THR A CA 1
ATOM 572 C C . THR A 1 69 ? 6.051 -13.639 -6.332 1.00 92.06 69 THR A C 1
ATOM 574 O O . THR A 1 69 ? 5.290 -13.393 -7.271 1.00 92.06 69 THR A O 1
ATOM 577 N N . ARG A 1 70 ? 6.555 -12.653 -5.575 1.00 92.44 70 ARG A N 1
ATOM 578 C CA . ARG A 1 70 ? 6.284 -11.229 -5.840 1.00 92.44 70 ARG A CA 1
ATOM 579 C C . ARG A 1 70 ? 6.856 -10.775 -7.181 1.00 92.44 70 ARG A C 1
ATOM 581 O O . ARG A 1 70 ? 6.193 -10.018 -7.890 1.00 92.44 70 ARG A O 1
ATOM 588 N N . LEU A 1 71 ? 8.057 -11.228 -7.546 1.00 93.31 71 LEU A N 1
ATOM 589 C CA . LEU A 1 71 ? 8.662 -10.927 -8.843 1.00 93.31 71 LEU A CA 1
ATOM 590 C C . LEU A 1 71 ? 7.855 -11.548 -9.992 1.00 93.31 71 LEU A C 1
ATOM 592 O O . LEU A 1 71 ? 7.553 -10.850 -10.957 1.00 93.31 71 LEU A O 1
ATOM 596 N N . ALA A 1 72 ? 7.434 -12.806 -9.853 1.00 93.25 72 ALA A N 1
ATOM 597 C CA . ALA A 1 72 ? 6.621 -13.524 -10.831 1.00 93.25 72 ALA A CA 1
ATOM 598 C C . ALA A 1 72 ? 5.255 -12.862 -11.070 1.00 93.25 72 ALA A C 1
ATOM 600 O O . ALA A 1 72 ? 4.745 -12.913 -12.183 1.00 93.25 72 ALA A O 1
ATOM 601 N N . ARG A 1 73 ? 4.681 -12.188 -10.062 1.00 91.56 73 ARG A N 1
ATOM 602 C CA . ARG A 1 73 ? 3.481 -11.341 -10.221 1.00 91.56 73 ARG A CA 1
ATOM 603 C C . ARG A 1 73 ? 3.807 -9.986 -10.850 1.00 91.56 73 ARG A C 1
ATOM 605 O O . ARG A 1 73 ? 3.064 -9.480 -11.687 1.00 91.56 73 ARG A O 1
ATOM 612 N N . ARG A 1 74 ? 4.938 -9.389 -10.468 1.00 91.44 74 ARG A N 1
ATOM 613 C CA . ARG A 1 74 ? 5.349 -8.065 -10.945 1.00 91.44 74 ARG A CA 1
ATOM 614 C C . ARG A 1 74 ? 5.684 -8.039 -12.433 1.00 91.44 74 ARG A C 1
ATOM 616 O O . ARG A 1 74 ? 5.266 -7.100 -13.101 1.00 91.44 74 ARG A O 1
ATOM 623 N N . VAL A 1 75 ? 6.465 -9.000 -12.922 1.00 93.06 75 VAL A N 1
ATOM 624 C CA . VAL A 1 75 ? 6.940 -9.037 -14.315 1.00 93.06 75 VAL A CA 1
ATOM 625 C C . VAL A 1 75 ? 5.787 -8.953 -15.325 1.00 93.06 75 VAL A C 1
ATOM 627 O O . VAL A 1 75 ? 5.776 -8.001 -16.105 1.00 93.06 75 VAL A O 1
ATOM 630 N N . PRO A 1 76 ? 4.778 -9.847 -15.299 1.00 91.50 76 PRO A N 1
ATOM 631 C CA . PRO A 1 76 ? 3.677 -9.784 -16.255 1.00 91.50 76 PRO A CA 1
ATOM 632 C C . PRO A 1 76 ? 2.854 -8.503 -16.104 1.00 91.50 76 PRO A C 1
ATOM 634 O O . PRO A 1 76 ? 2.440 -7.936 -17.108 1.00 91.50 76 PRO A O 1
ATOM 637 N N . ARG A 1 77 ? 2.657 -7.993 -14.882 1.00 90.19 77 ARG A N 1
ATOM 638 C CA . ARG A 1 77 ? 1.944 -6.727 -14.658 1.00 90.19 77 ARG A CA 1
ATOM 639 C C . ARG A 1 77 ? 2.681 -5.532 -15.270 1.00 90.19 77 ARG A C 1
ATOM 641 O O . ARG A 1 77 ? 2.064 -4.699 -15.928 1.00 90.19 77 ARG A O 1
ATOM 648 N N . ASP A 1 78 ? 3.991 -5.427 -15.054 1.00 88.06 78 ASP A N 1
ATOM 649 C CA . ASP A 1 78 ? 4.791 -4.309 -15.567 1.00 88.06 78 ASP A CA 1
ATOM 650 C C . ASP A 1 78 ? 4.918 -4.364 -17.107 1.00 88.06 78 ASP A C 1
ATOM 652 O O . ASP A 1 78 ? 4.924 -3.315 -17.752 1.00 88.06 78 ASP A O 1
ATOM 656 N N . ILE A 1 79 ? 4.932 -5.556 -17.709 1.00 91.06 79 ILE A N 1
ATOM 657 C CA . ILE A 1 79 ? 4.919 -5.719 -19.172 1.00 91.06 79 ILE A CA 1
ATOM 658 C C . ILE A 1 79 ? 3.528 -5.403 -19.738 1.00 91.06 79 ILE A C 1
ATOM 660 O O . ILE A 1 79 ? 3.376 -4.475 -20.531 1.00 91.06 79 ILE A O 1
ATOM 664 N N . ASN A 1 80 ? 2.496 -6.123 -19.288 1.00 90.38 80 ASN A N 1
ATOM 665 C CA . ASN A 1 80 ? 1.165 -6.087 -19.900 1.00 90.38 80 ASN A CA 1
ATOM 666 C C . ASN A 1 80 ? 0.414 -4.783 -19.615 1.00 90.38 80 ASN A C 1
ATOM 668 O O . ASN A 1 80 ? -0.284 -4.270 -20.484 1.00 90.38 80 ASN A O 1
ATOM 672 N N . GLU A 1 81 ? 0.538 -4.232 -18.404 1.00 85.50 81 GLU A N 1
ATOM 673 C CA . GLU A 1 81 ? -0.252 -3.061 -18.004 1.00 85.50 81 GLU A CA 1
ATOM 674 C C . GLU A 1 81 ? 0.513 -1.742 -18.117 1.00 85.50 81 GLU A C 1
ATOM 676 O O . GLU A 1 81 ? -0.102 -0.683 -18.248 1.00 85.50 81 GLU A O 1
ATOM 681 N N . ARG A 1 82 ? 1.850 -1.781 -18.039 1.00 83.81 82 ARG A N 1
ATOM 682 C CA . ARG A 1 82 ? 2.699 -0.576 -18.056 1.00 83.81 82 ARG A CA 1
ATOM 683 C C . ARG A 1 82 ? 3.543 -0.452 -19.324 1.00 83.81 82 ARG A C 1
ATOM 685 O O . ARG A 1 82 ? 4.173 0.586 -19.501 1.00 83.81 82 ARG A O 1
ATOM 692 N N . GLY A 1 83 ? 3.526 -1.458 -20.204 1.00 87.81 83 GLY A N 1
ATOM 693 C CA . GLY A 1 83 ? 4.229 -1.440 -21.489 1.00 87.81 83 GLY A CA 1
ATOM 694 C C . GLY A 1 83 ? 5.751 -1.432 -21.356 1.00 87.81 83 GLY A C 1
ATOM 695 O O . GLY A 1 83 ? 6.424 -0.808 -22.171 1.00 87.81 83 GLY A O 1
ATOM 696 N N . ARG A 1 84 ? 6.293 -2.044 -20.296 1.00 89.06 84 ARG A N 1
ATOM 697 C CA . ARG A 1 84 ? 7.742 -2.101 -20.057 1.00 89.06 84 ARG A CA 1
ATOM 698 C C . ARG A 1 84 ? 8.362 -3.325 -20.718 1.00 89.06 84 ARG A C 1
ATOM 700 O O . ARG A 1 84 ? 7.723 -4.366 -20.822 1.00 89.06 84 ARG A O 1
ATOM 707 N N . ASP A 1 85 ? 9.626 -3.194 -21.099 1.00 94.44 85 ASP A N 1
ATOM 708 C CA . ASP A 1 85 ? 10.440 -4.306 -21.582 1.00 94.44 85 ASP A CA 1
ATOM 709 C C . ASP A 1 85 ? 10.908 -5.218 -20.428 1.00 94.44 85 ASP A C 1
ATOM 711 O O . ASP A 1 85 ? 11.128 -4.748 -19.306 1.00 94.44 85 ASP A O 1
ATOM 715 N N . LEU A 1 86 ? 11.062 -6.519 -20.699 1.00 94.56 86 LEU A N 1
ATOM 716 C CA . LEU A 1 86 ? 11.447 -7.513 -19.692 1.00 94.56 86 LEU A CA 1
ATOM 717 C C . LEU A 1 86 ? 12.811 -7.197 -19.065 1.00 94.56 86 LEU A C 1
ATOM 719 O O . LEU A 1 86 ? 12.929 -7.213 -17.835 1.00 94.56 86 LEU A O 1
ATOM 723 N N . ASP A 1 87 ? 13.817 -6.866 -19.876 1.00 95.81 87 ASP A N 1
ATOM 724 C CA . ASP A 1 87 ? 15.174 -6.609 -19.386 1.00 95.81 87 ASP A CA 1
ATOM 725 C C . ASP A 1 87 ? 15.204 -5.349 -18.521 1.00 95.81 87 ASP A C 1
ATOM 727 O O . ASP A 1 87 ? 15.851 -5.313 -17.467 1.00 95.81 87 ASP A O 1
ATOM 731 N N . ALA A 1 88 ? 14.425 -4.333 -18.900 1.00 92.38 88 ALA A N 1
ATOM 732 C CA . ALA A 1 88 ? 14.255 -3.124 -18.104 1.00 92.38 88 ALA A CA 1
ATOM 733 C C . ALA A 1 88 ? 13.596 -3.417 -16.742 1.00 92.38 88 ALA A C 1
ATOM 735 O O . ALA A 1 88 ? 14.041 -2.896 -15.713 1.00 92.38 88 ALA A O 1
ATOM 736 N N . VAL A 1 89 ? 12.565 -4.271 -16.702 1.00 93.25 89 VAL A N 1
ATOM 737 C CA . VAL A 1 89 ? 11.889 -4.664 -15.452 1.00 93.25 89 VAL A CA 1
ATOM 738 C C . VAL A 1 89 ? 12.836 -5.430 -14.527 1.00 93.25 89 VAL A C 1
ATOM 740 O O . VAL A 1 89 ? 12.902 -5.119 -13.333 1.00 93.25 89 VAL A O 1
ATOM 743 N N . LEU A 1 90 ? 13.584 -6.399 -15.058 1.00 95.19 90 LEU A N 1
ATOM 744 C CA . LEU A 1 90 ? 14.531 -7.199 -14.277 1.00 95.19 90 LEU A CA 1
ATOM 745 C C . LEU A 1 90 ? 15.700 -6.353 -13.765 1.00 95.19 90 LEU A C 1
ATOM 747 O O . LEU A 1 90 ? 16.042 -6.435 -12.582 1.00 95.19 90 LEU A O 1
ATOM 751 N N . THR A 1 91 ? 16.247 -5.476 -14.609 1.00 95.69 91 THR A N 1
ATOM 752 C CA . THR A 1 91 ? 17.305 -4.534 -14.217 1.00 95.69 91 THR A CA 1
ATOM 753 C C . THR A 1 91 ? 16.815 -3.623 -13.095 1.00 95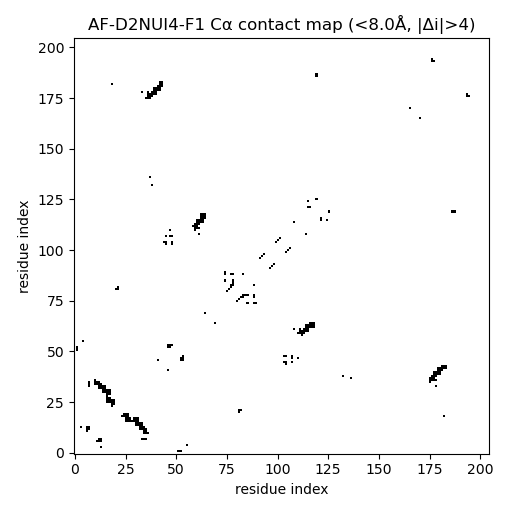.69 91 THR A C 1
ATOM 755 O O . THR A 1 91 ? 17.437 -3.543 -12.039 1.00 95.69 91 THR A O 1
ATOM 758 N N . GLN A 1 92 ? 15.637 -3.006 -13.246 1.00 92.69 92 GLN A N 1
ATOM 759 C CA . GLN A 1 92 ? 15.069 -2.151 -12.203 1.00 92.69 92 GLN A CA 1
ATOM 760 C C . GLN A 1 92 ? 14.810 -2.918 -10.895 1.00 92.69 92 GLN A C 1
ATOM 762 O O . GLN A 1 92 ? 14.980 -2.369 -9.800 1.00 92.69 92 GLN A O 1
ATOM 767 N N . TYR A 1 93 ? 14.369 -4.174 -10.986 1.00 94.06 93 TYR A N 1
ATOM 768 C CA . TYR A 1 93 ? 14.155 -5.011 -9.813 1.00 94.06 93 TYR A CA 1
ATOM 769 C C . TYR A 1 93 ? 15.458 -5.264 -9.054 1.00 94.06 93 TYR A C 1
ATOM 771 O O . TYR A 1 93 ? 15.497 -5.034 -7.845 1.00 94.06 93 TYR A O 1
ATOM 779 N N . MET A 1 94 ? 16.512 -5.681 -9.755 1.00 95.06 94 MET A N 1
ATOM 780 C CA . MET A 1 94 ? 17.797 -6.024 -9.146 1.00 95.06 94 MET A CA 1
ATOM 781 C C . MET A 1 94 ? 18.547 -4.798 -8.624 1.00 95.06 94 MET A C 1
ATOM 783 O O . MET A 1 94 ? 19.112 -4.857 -7.536 1.00 95.06 94 MET A O 1
ATOM 787 N N . THR A 1 95 ? 18.523 -3.686 -9.361 1.00 93.00 95 THR A N 1
ATOM 788 C CA . THR A 1 95 ? 19.270 -2.475 -8.998 1.00 93.00 95 THR A CA 1
ATOM 789 C C . THR A 1 95 ? 18.588 -1.671 -7.895 1.00 93.00 95 THR A C 1
ATOM 791 O O . THR A 1 95 ? 19.273 -1.133 -7.032 1.00 93.00 95 THR A O 1
ATOM 794 N N . PHE A 1 96 ? 17.254 -1.573 -7.904 1.00 92.12 96 PHE A N 1
ATOM 795 C CA . PHE A 1 96 ? 16.548 -0.638 -7.022 1.00 92.12 96 PHE A CA 1
ATOM 796 C C . PHE A 1 96 ? 15.538 -1.314 -6.106 1.00 92.12 96 PHE A C 1
ATOM 798 O O . PHE A 1 96 ? 15.542 -1.073 -4.902 1.00 92.12 96 PHE A O 1
ATOM 805 N N . VAL A 1 97 ? 14.648 -2.154 -6.642 1.00 93.06 97 VAL A N 1
ATOM 806 C CA . VAL A 1 97 ? 13.491 -2.592 -5.844 1.00 93.06 97 VAL A CA 1
ATOM 807 C C . VAL A 1 97 ? 13.841 -3.652 -4.813 1.00 93.06 97 VAL A C 1
ATOM 809 O O . VAL A 1 97 ? 13.348 -3.563 -3.692 1.00 93.06 97 VAL A O 1
ATOM 812 N N . LYS A 1 98 ? 14.678 -4.635 -5.153 1.00 93.44 98 LYS A N 1
ATOM 813 C CA . LYS A 1 98 ? 15.110 -5.650 -4.191 1.00 93.44 98 LYS A CA 1
ATOM 814 C C . LYS A 1 98 ? 15.930 -5.024 -3.048 1.00 93.44 98 LYS A C 1
ATOM 816 O O . LYS A 1 98 ? 15.511 -5.217 -1.907 1.00 93.44 98 LYS A O 1
ATOM 821 N N . PRO A 1 99 ? 16.978 -4.212 -3.305 1.00 95.25 99 PRO A N 1
ATOM 822 C CA . PRO A 1 99 ? 17.708 -3.533 -2.233 1.00 95.25 99 PRO A CA 1
ATOM 823 C C . PRO A 1 99 ? 16.806 -2.650 -1.364 1.00 95.25 99 PRO A C 1
ATOM 825 O O . PRO A 1 99 ? 16.798 -2.791 -0.146 1.00 95.25 99 PRO A O 1
ATOM 828 N N . ALA A 1 100 ? 15.953 -1.817 -1.975 1.00 91.81 100 ALA A N 1
ATOM 829 C CA . ALA A 1 100 ? 15.052 -0.945 -1.220 1.00 91.81 100 ALA A CA 1
ATOM 830 C C . ALA A 1 100 ? 14.012 -1.728 -0.400 1.00 91.81 100 ALA A C 1
ATOM 832 O O . ALA A 1 100 ? 13.613 -1.297 0.683 1.00 91.81 100 ALA A O 1
ATOM 833 N N . PHE A 1 101 ? 13.554 -2.882 -0.895 1.00 93.75 101 PHE A N 1
ATOM 834 C CA . PHE A 1 101 ? 12.677 -3.753 -0.124 1.00 93.75 101 PHE A CA 1
ATOM 835 C C . PHE A 1 101 ? 13.398 -4.308 1.107 1.00 93.75 101 PHE A C 1
ATOM 837 O O . PHE A 1 101 ? 12.849 -4.237 2.203 1.00 93.75 101 PHE A O 1
ATOM 844 N N . GLU A 1 102 ? 14.603 -4.845 0.937 1.00 93.75 102 GLU A N 1
ATOM 845 C CA . GLU A 1 102 ? 15.385 -5.441 2.024 1.00 93.75 102 GLU A CA 1
ATOM 846 C C . GLU A 1 102 ? 15.788 -4.398 3.076 1.00 93.75 102 GLU A C 1
ATOM 848 O O . GLU A 1 102 ? 15.698 -4.673 4.271 1.00 93.75 102 GLU A O 1
ATOM 853 N N . GLU A 1 103 ? 16.139 -3.186 2.643 1.00 94.88 103 GLU A N 1
ATOM 854 C CA . GLU A 1 103 ? 16.598 -2.104 3.516 1.00 94.88 103 GLU A CA 1
ATOM 855 C C . GLU A 1 103 ? 15.451 -1.350 4.205 1.00 94.88 103 GLU A C 1
ATOM 857 O O . GLU A 1 103 ? 15.521 -1.074 5.402 1.00 94.88 103 GLU A O 1
ATOM 862 N N . PHE A 1 104 ? 14.373 -1.025 3.482 1.00 92.12 104 PHE A N 1
ATOM 863 C CA . PHE A 1 104 ? 13.345 -0.104 3.987 1.00 92.12 104 PHE A CA 1
ATOM 864 C C . PHE A 1 104 ? 11.990 -0.759 4.241 1.00 92.12 104 PHE A C 1
ATOM 866 O O . PHE A 1 104 ? 11.282 -0.345 5.156 1.00 92.12 104 PHE A O 1
ATOM 873 N N . CYS A 1 105 ? 11.596 -1.763 3.455 1.00 91.88 105 CYS A N 1
ATOM 874 C CA . CYS A 1 105 ? 10.264 -2.365 3.564 1.00 91.88 105 CYS A CA 1
ATOM 875 C C . CYS A 1 105 ? 10.244 -3.525 4.565 1.00 91.88 105 CYS A C 1
ATOM 877 O O . CYS A 1 105 ? 9.482 -3.498 5.533 1.00 91.88 105 CYS A O 1
ATOM 879 N N . SER A 1 106 ? 11.115 -4.515 4.368 1.00 94.00 106 SER A N 1
ATOM 880 C CA . SER A 1 106 ? 11.198 -5.736 5.172 1.00 94.00 106 SER A CA 1
ATOM 881 C C . SER A 1 106 ? 11.343 -5.451 6.676 1.00 94.00 106 SER A C 1
ATOM 883 O O . SER A 1 106 ? 10.575 -6.019 7.459 1.00 94.00 106 SER A O 1
ATOM 885 N N . PRO A 1 107 ? 12.183 -4.493 7.130 1.00 97.06 107 PRO A N 1
ATOM 886 C CA . PRO A 1 107 ? 12.313 -4.205 8.559 1.00 97.06 107 PRO A CA 1
ATOM 887 C C . PRO A 1 107 ? 11.045 -3.635 9.199 1.00 97.06 107 PRO A C 1
ATOM 889 O O . PRO A 1 107 ? 10.905 -3.686 10.422 1.00 97.06 107 PRO A O 1
ATOM 892 N N . THR A 1 108 ? 10.113 -3.093 8.408 1.00 96.62 108 THR A N 1
ATOM 893 C CA . THR A 1 108 ? 8.851 -2.543 8.926 1.00 96.62 108 THR A CA 1
ATOM 894 C C . THR A 1 108 ? 7.828 -3.619 9.282 1.00 96.62 108 THR A C 1
ATOM 896 O O . THR A 1 108 ? 6.889 -3.331 10.024 1.00 96.62 108 THR A O 1
ATOM 899 N N . LYS A 1 109 ? 8.051 -4.873 8.859 1.00 96.56 109 LYS A N 1
ATOM 900 C CA . LYS A 1 109 ? 7.242 -6.045 9.233 1.00 96.56 109 LYS A CA 1
ATOM 901 C C . LYS A 1 109 ? 7.099 -6.209 10.747 1.00 96.56 109 LYS A C 1
ATOM 903 O O . LYS A 1 109 ? 6.041 -6.606 11.218 1.00 96.56 109 LYS A O 1
ATOM 908 N N . LYS A 1 110 ? 8.122 -5.826 11.522 1.00 97.12 110 LYS A N 1
ATOM 909 C CA . LYS A 1 110 ? 8.100 -5.866 12.997 1.00 97.12 110 LYS A CA 1
ATOM 910 C C . LYS A 1 110 ? 7.052 -4.949 13.638 1.00 97.12 110 LYS A C 1
ATOM 912 O O . LYS A 1 110 ? 6.793 -5.069 14.827 1.00 97.12 110 LYS A O 1
ATOM 917 N N . PHE A 1 111 ? 6.510 -3.994 12.881 1.00 97.38 111 PHE A N 1
ATOM 918 C CA . PHE A 1 111 ? 5.468 -3.084 13.350 1.00 97.38 111 PHE A CA 1
ATOM 919 C C . PHE A 1 111 ? 4.053 -3.565 13.014 1.00 97.38 111 PHE A C 1
ATOM 921 O O . PHE A 1 111 ? 3.100 -2.857 13.326 1.00 97.38 111 PHE A O 1
ATOM 928 N N . ALA A 1 112 ? 3.907 -4.706 12.340 1.00 97.12 112 ALA A N 1
ATOM 929 C CA . ALA A 1 112 ? 2.606 -5.274 12.029 1.00 97.12 112 ALA A CA 1
ATOM 930 C C . ALA A 1 112 ? 1.974 -5.891 13.280 1.00 97.12 112 ALA A C 1
ATOM 932 O O . ALA A 1 112 ? 2.656 -6.568 14.047 1.00 97.12 112 ALA A O 1
ATOM 933 N N . ASP A 1 113 ? 0.668 -5.697 13.446 1.00 96.31 113 ASP A N 1
ATOM 934 C CA . ASP A 1 113 ? -0.109 -6.409 14.462 1.00 96.31 113 ASP A CA 1
ATOM 935 C C . ASP A 1 113 ? -0.441 -7.828 13.963 1.00 96.31 113 ASP A C 1
ATOM 937 O O . ASP A 1 113 ? -0.471 -8.779 14.739 1.00 96.31 113 ASP A O 1
ATOM 941 N N . VAL A 1 114 ? -0.655 -7.980 12.646 1.00 95.38 114 VAL A N 1
ATOM 942 C CA . VAL A 1 114 ? -0.936 -9.265 11.990 1.00 95.38 114 VAL A CA 1
ATOM 943 C C . VAL A 1 114 ? -0.129 -9.393 10.700 1.00 95.38 114 VAL A C 1
ATOM 945 O O . VAL A 1 114 ? -0.099 -8.482 9.867 1.00 95.38 114 VAL A O 1
ATOM 948 N N . ILE A 1 115 ? 0.493 -10.558 10.514 1.00 95.56 115 ILE A N 1
ATOM 949 C CA . ILE A 1 115 ? 1.185 -10.932 9.279 1.00 95.56 115 ILE A CA 1
ATOM 950 C C . ILE A 1 115 ? 0.303 -11.904 8.491 1.00 95.56 115 ILE A C 1
ATOM 952 O O . ILE A 1 115 ? -0.119 -12.932 9.017 1.00 95.56 115 ILE A O 1
ATOM 956 N N . ILE A 1 116 ? 0.046 -11.588 7.222 1.00 93.38 116 ILE A N 1
ATOM 957 C CA . ILE A 1 116 ? -0.792 -12.389 6.326 1.00 93.38 116 ILE A CA 1
ATOM 958 C C . ILE A 1 116 ? 0.113 -13.094 5.312 1.00 93.38 116 ILE A C 1
ATOM 960 O O . ILE A 1 116 ? 0.606 -12.439 4.390 1.00 93.38 116 ILE A O 1
ATOM 964 N N . PRO A 1 117 ? 0.339 -14.413 5.432 1.00 92.19 117 PRO A N 1
ATOM 965 C CA . PRO A 1 117 ? 1.092 -15.151 4.428 1.00 92.19 117 PRO A CA 1
ATOM 966 C C . PRO A 1 117 ? 0.273 -15.298 3.140 1.00 92.19 117 PRO A C 1
ATOM 968 O O . PRO A 1 117 ? -0.958 -15.357 3.198 1.00 92.19 117 PRO A O 1
ATOM 971 N N . ARG A 1 118 ? 0.953 -15.410 1.990 1.00 84.38 118 ARG A N 1
ATOM 972 C CA . ARG A 1 118 ? 0.395 -15.653 0.633 1.00 84.38 118 ARG A CA 1
ATOM 973 C C . ARG A 1 118 ? -0.499 -14.541 0.057 1.00 84.38 118 ARG A C 1
ATOM 975 O O . ARG A 1 118 ? -0.775 -14.530 -1.142 1.00 84.38 118 ARG A O 1
ATOM 982 N N . GLY A 1 119 ? -0.910 -13.570 0.869 1.00 83.81 119 GLY A N 1
ATOM 983 C CA . GLY A 1 119 ? -1.742 -12.453 0.427 1.00 83.81 119 GLY A CA 1
ATOM 984 C C . GLY A 1 119 ? -3.132 -12.909 -0.007 1.00 83.81 119 GLY A C 1
ATOM 985 O O . GLY A 1 119 ? -3.849 -13.511 0.787 1.00 83.81 119 GLY A O 1
ATOM 986 N N . ALA A 1 120 ? -3.509 -12.607 -1.253 1.00 78.06 120 ALA A N 1
ATOM 987 C CA . ALA A 1 120 ? -4.858 -12.831 -1.782 1.00 78.06 120 ALA A CA 1
ATOM 988 C C . ALA A 1 120 ? -5.313 -14.303 -1.747 1.00 78.06 120 ALA A C 1
ATOM 990 O O . ALA A 1 120 ? -6.503 -14.570 -1.616 1.00 78.06 120 ALA A O 1
ATOM 991 N N . ASP A 1 121 ? -4.374 -15.251 -1.798 1.00 80.38 121 ASP A N 1
ATOM 992 C CA . ASP A 1 121 ? -4.681 -16.687 -1.765 1.00 80.38 121 ASP A CA 1
ATOM 993 C C . ASP A 1 121 ? -5.084 -17.175 -0.361 1.00 80.38 121 ASP A C 1
ATOM 995 O O . ASP A 1 121 ? -5.528 -18.307 -0.178 1.00 80.38 121 ASP A O 1
ATOM 999 N N . ASN A 1 122 ? -4.903 -16.341 0.667 1.00 84.25 122 ASN A N 1
ATOM 1000 C CA . ASN A 1 122 ? -5.251 -16.665 2.042 1.00 84.25 122 ASN A CA 1
ATOM 1001 C C . ASN A 1 122 ? -6.662 -16.172 2.380 1.00 84.25 122 ASN A C 1
ATOM 1003 O O . ASN A 1 122 ? -6.844 -15.221 3.143 1.00 84.25 122 ASN A O 1
ATOM 1007 N N . THR A 1 123 ? -7.659 -16.848 1.811 1.00 84.44 123 THR A N 1
ATOM 1008 C CA . THR A 1 123 ? -9.082 -16.534 2.009 1.00 84.44 123 THR A CA 1
ATOM 1009 C C . THR A 1 123 ? -9.480 -16.536 3.482 1.00 84.44 123 THR A C 1
ATOM 1011 O O . THR A 1 123 ? -10.190 -15.639 3.913 1.00 84.44 123 THR A O 1
ATOM 1014 N N . VAL A 1 124 ? -8.926 -17.445 4.290 1.00 90.94 124 VAL A N 1
ATOM 1015 C CA . VAL A 1 124 ? -9.178 -17.505 5.741 1.00 90.94 124 VAL A CA 1
ATOM 1016 C C . VAL A 1 124 ? -8.761 -16.211 6.447 1.00 90.94 124 VAL A C 1
ATOM 1018 O O . VAL A 1 124 ? -9.509 -15.681 7.266 1.00 90.94 124 VAL A O 1
ATOM 1021 N N . ALA A 1 125 ? -7.578 -15.669 6.135 1.00 86.88 125 ALA A N 1
ATOM 1022 C CA . ALA A 1 125 ? -7.135 -14.401 6.717 1.00 86.88 125 ALA A CA 1
ATOM 1023 C C . ALA A 1 125 ? -8.004 -13.224 6.251 1.00 86.88 125 ALA A C 1
ATOM 1025 O O . ALA A 1 125 ? -8.306 -12.333 7.044 1.00 86.88 125 ALA A O 1
ATOM 1026 N N . ILE A 1 126 ? -8.422 -13.233 4.982 1.00 85.00 126 ILE A N 1
ATOM 1027 C CA . ILE A 1 126 ? -9.330 -12.222 4.430 1.00 85.00 126 ILE A CA 1
ATOM 1028 C C . ILE A 1 126 ? -10.674 -12.268 5.160 1.00 85.00 126 ILE A C 1
ATOM 1030 O O . ILE A 1 126 ? -11.132 -11.228 5.625 1.00 85.00 126 ILE A O 1
ATOM 1034 N N . ASP A 1 127 ? -11.264 -13.449 5.334 1.00 83.12 127 ASP A N 1
ATOM 1035 C CA . ASP A 1 127 ? -12.549 -13.628 6.013 1.00 83.12 127 ASP A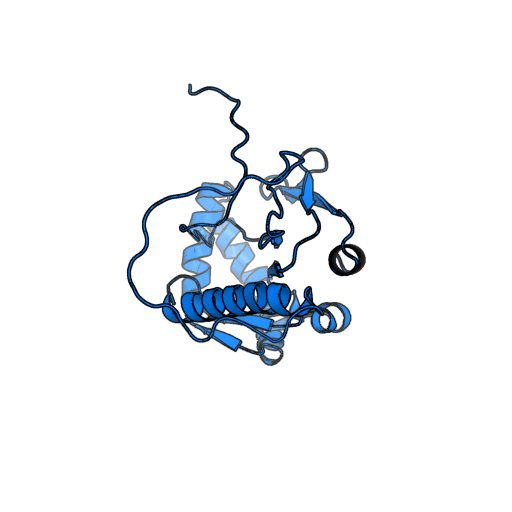 CA 1
ATOM 1036 C C . ASP A 1 127 ? -12.499 -13.144 7.464 1.00 83.12 127 ASP A C 1
ATOM 1038 O O . ASP A 1 127 ? -13.421 -12.467 7.918 1.00 83.12 127 ASP A O 1
ATOM 1042 N N . LEU A 1 128 ? -11.396 -13.400 8.176 1.00 88.69 128 LEU A N 1
ATOM 1043 C CA . LEU A 1 128 ? -11.182 -12.882 9.531 1.00 88.69 128 LEU A CA 1
ATOM 1044 C C . LEU A 1 128 ? -11.160 -11.347 9.568 1.00 88.69 128 LEU A C 1
ATOM 1046 O O . LEU A 1 128 ? -11.784 -10.740 10.439 1.00 88.69 128 LEU A O 1
ATOM 1050 N N . ILE A 1 129 ? -10.476 -10.705 8.617 1.00 88.38 129 ILE A N 1
ATOM 1051 C CA . ILE A 1 129 ? -10.411 -9.238 8.528 1.00 88.38 129 ILE A CA 1
ATOM 1052 C C . ILE A 1 129 ? -11.775 -8.661 8.147 1.00 88.38 129 ILE A C 1
ATOM 1054 O O . ILE A 1 129 ? -12.223 -7.683 8.743 1.00 88.38 129 ILE A O 1
ATOM 1058 N N . VAL A 1 130 ? -12.456 -9.273 7.178 1.00 85.75 130 VAL A N 1
ATOM 1059 C CA . VAL A 1 130 ? -13.795 -8.865 6.742 1.00 85.75 130 VAL A CA 1
ATOM 1060 C C . VAL A 1 130 ? -14.785 -8.981 7.896 1.00 85.75 130 VAL A C 1
ATOM 1062 O O . VAL A 1 130 ? -15.558 -8.050 8.128 1.00 85.75 130 VAL A O 1
ATOM 1065 N N . GLN A 1 131 ? -14.745 -10.079 8.649 1.00 85.44 131 GLN A N 1
ATOM 1066 C CA . GLN A 1 131 ? -15.601 -10.263 9.813 1.00 85.44 131 GLN A CA 1
ATOM 1067 C C . GLN A 1 131 ? -15.303 -9.221 10.894 1.00 85.44 131 GLN A C 1
ATOM 1069 O O . GLN A 1 131 ? -16.229 -8.585 11.391 1.00 85.44 131 GLN A O 1
ATOM 1074 N N . HIS A 1 132 ? -14.027 -8.957 11.182 1.00 87.81 132 HIS A N 1
ATOM 1075 C CA . HIS A 1 132 ? -13.635 -7.921 12.135 1.00 87.81 132 HIS A CA 1
ATOM 1076 C C . HIS A 1 132 ? -14.158 -6.531 11.737 1.00 87.81 132 HIS A C 1
ATOM 1078 O O . HIS A 1 132 ? -14.687 -5.796 12.572 1.00 87.81 132 HIS A O 1
ATOM 1084 N N . ILE A 1 133 ? -14.072 -6.181 10.449 1.00 86.06 133 ILE A N 1
ATOM 1085 C CA . ILE A 1 133 ? -14.615 -4.923 9.927 1.00 86.06 133 ILE A CA 1
ATOM 1086 C C . ILE A 1 133 ? -16.143 -4.882 10.073 1.00 86.06 133 ILE A C 1
ATOM 1088 O O . ILE A 1 133 ? -16.686 -3.861 10.495 1.00 86.06 133 ILE A O 1
ATOM 1092 N N . ARG A 1 134 ? -16.850 -5.975 9.759 1.00 84.06 134 ARG A N 1
ATOM 1093 C CA . ARG A 1 134 ? -18.313 -6.059 9.928 1.00 84.06 134 ARG A CA 1
ATOM 1094 C C . ARG A 1 134 ? -18.721 -5.859 11.383 1.00 84.06 134 ARG A C 1
ATOM 1096 O O . ARG A 1 134 ? -19.627 -5.074 11.654 1.00 84.06 134 ARG A O 1
ATOM 1103 N N . ASP A 1 135 ? -18.031 -6.510 12.311 1.00 86.81 135 ASP A N 1
ATOM 1104 C CA . ASP A 1 135 ? -18.311 -6.391 13.742 1.00 86.81 135 ASP A CA 1
ATOM 1105 C C . ASP A 1 135 ? -18.054 -4.965 14.246 1.00 86.81 135 ASP A C 1
ATOM 1107 O O . ASP A 1 135 ? -18.856 -4.423 15.010 1.00 86.81 135 ASP A O 1
ATOM 1111 N N . PHE A 1 136 ? -16.986 -4.315 13.771 1.00 84.69 136 PHE A N 1
ATOM 1112 C CA . PHE A 1 136 ? -16.697 -2.914 14.080 1.00 84.69 136 PHE A CA 1
ATOM 1113 C C . PHE A 1 136 ? -17.815 -1.973 13.607 1.00 84.69 136 PHE A C 1
ATOM 1115 O O . PHE A 1 136 ? -18.283 -1.127 14.374 1.00 84.69 136 PHE A O 1
ATOM 1122 N N . LEU A 1 137 ? -18.286 -2.147 12.368 1.00 82.88 137 LEU A N 1
ATOM 1123 C CA . LEU A 1 137 ? -19.370 -1.341 11.802 1.00 82.88 137 LEU A CA 1
ATOM 1124 C C . LEU A 1 137 ? -20.696 -1.563 12.552 1.00 82.88 137 LEU A C 1
ATOM 1126 O O . LEU A 1 137 ? -21.374 -0.595 12.896 1.00 82.88 137 LEU A O 1
ATOM 1130 N N . ASN A 1 138 ? -21.027 -2.814 12.887 1.00 81.56 138 ASN A N 1
ATOM 1131 C CA . ASN A 1 138 ? -22.256 -3.167 13.606 1.00 81.56 138 ASN A CA 1
ATOM 1132 C C . ASN A 1 138 ? -22.265 -2.663 15.060 1.00 81.56 138 ASN A C 1
ATOM 1134 O O . ASN A 1 138 ? -23.298 -2.224 15.572 1.00 81.56 138 ASN A O 1
ATOM 1138 N N . ASN A 1 139 ? -21.120 -2.704 15.747 1.00 75.19 139 ASN A N 1
ATOM 1139 C CA . ASN A 1 139 ? -21.021 -2.251 17.135 1.00 75.19 139 ASN A CA 1
ATOM 1140 C C . ASN A 1 139 ? -21.083 -0.722 17.266 1.00 75.19 139 ASN A C 1
ATOM 1142 O O . ASN A 1 139 ? -21.601 -0.223 18.268 1.00 75.19 139 ASN A O 1
ATOM 1146 N N . ARG A 1 140 ? -20.659 0.038 16.246 1.00 62.72 140 ARG A N 1
ATOM 1147 C CA . ARG A 1 140 ? -20.880 1.494 16.204 1.00 62.72 140 ARG A CA 1
ATOM 1148 C C . ARG A 1 140 ? -22.363 1.859 16.176 1.00 62.72 140 ARG A C 1
ATOM 1150 O O . ARG A 1 140 ? -22.761 2.801 16.858 1.00 62.72 140 ARG A O 1
ATOM 1157 N N . SER A 1 141 ? -23.186 1.097 15.454 1.00 53.19 141 SER A N 1
ATOM 1158 C CA . SER A 1 141 ? -24.639 1.317 15.398 1.00 53.19 141 SER A CA 1
ATOM 1159 C C . SER A 1 141 ? -25.310 1.174 16.770 1.00 53.19 141 SER A C 1
ATOM 1161 O O . SER A 1 141 ? -26.332 1.805 17.017 1.00 53.19 141 SER A O 1
ATOM 1163 N N . ARG A 1 142 ? -24.714 0.405 17.693 1.00 48.03 142 ARG A N 1
ATOM 1164 C CA . ARG A 1 142 ? -25.208 0.248 19.072 1.00 48.03 142 ARG A CA 1
ATOM 1165 C C . ARG A 1 142 ? -24.823 1.403 19.998 1.00 48.03 142 ARG A C 1
ATOM 1167 O O . ARG A 1 142 ? -25.565 1.696 20.926 1.00 48.03 142 ARG A O 1
ATOM 1174 N N . HIS A 1 143 ? -23.700 2.079 19.751 1.00 43.78 143 HIS A N 1
ATOM 1175 C CA . HIS A 1 143 ? -23.232 3.198 20.584 1.00 43.78 143 HIS A CA 1
ATOM 1176 C C . HIS A 1 143 ? -23.822 4.566 20.188 1.00 43.78 143 HIS A C 1
ATOM 1178 O O . HIS A 1 143 ? -23.660 5.531 20.928 1.00 43.78 143 HIS A O 1
ATOM 1184 N N . GLY A 1 144 ? -24.539 4.651 19.059 1.00 41.03 144 GLY A N 1
ATOM 1185 C CA . GLY A 1 144 ? -25.324 5.829 18.657 1.00 41.03 144 GLY A CA 1
ATOM 1186 C C . GLY A 1 144 ? -26.744 5.890 19.243 1.00 41.03 144 GLY A C 1
ATOM 1187 O O . GLY A 1 144 ? -27.460 6.850 18.984 1.00 41.03 144 GLY A O 1
ATOM 1188 N N . SER A 1 145 ? -27.166 4.888 20.022 1.00 38.97 145 SER A N 1
ATOM 1189 C CA . SER A 1 145 ? -28.435 4.890 20.763 1.00 38.97 145 SER A CA 1
ATOM 1190 C C . SER A 1 145 ? -28.173 4.785 22.262 1.00 38.97 145 SER A C 1
ATOM 1192 O O . SER A 1 145 ? -28.359 3.743 22.884 1.00 38.97 145 SER A O 1
ATOM 1194 N N . THR A 1 146 ? -27.801 5.902 22.886 1.00 36.50 146 THR A N 1
ATOM 1195 C CA . THR A 1 146 ? -28.214 6.141 24.274 1.00 36.50 146 THR A CA 1
ATOM 1196 C C . THR A 1 146 ? -29.723 6.381 24.272 1.00 36.50 146 THR A C 1
ATOM 1198 O O . THR A 1 146 ? -30.192 7.513 24.212 1.00 36.50 146 THR A O 1
ATOM 1201 N N . GLY A 1 147 ? -30.477 5.285 24.256 1.00 36.81 147 GLY A N 1
ATOM 1202 C CA . GLY A 1 147 ? -31.933 5.271 24.257 1.00 36.81 147 GLY A CA 1
ATOM 1203 C C . GLY A 1 147 ? -32.437 3.847 24.056 1.00 36.81 147 GLY A C 1
ATOM 1204 O O . GLY A 1 147 ? -32.506 3.381 22.928 1.00 36.81 147 GLY A O 1
ATOM 1205 N N . ASN A 1 148 ? -32.802 3.193 25.160 1.00 32.78 148 ASN A N 1
ATOM 1206 C CA . ASN A 1 148 ? -33.349 1.833 25.279 1.00 32.78 148 ASN A CA 1
ATOM 1207 C C . ASN A 1 148 ? -32.345 0.675 25.304 1.00 32.78 148 ASN A C 1
ATOM 1209 O O . ASN A 1 148 ? -32.205 -0.115 24.376 1.00 32.78 148 ASN A O 1
ATOM 1213 N N . MET A 1 149 ? -31.778 0.475 26.495 1.00 31.58 149 MET A N 1
ATOM 1214 C CA . MET A 1 149 ? -31.437 -0.855 26.992 1.00 31.58 149 MET A CA 1
ATOM 1215 C C . MET A 1 149 ? -32.717 -1.602 27.414 1.00 31.58 149 MET A C 1
ATOM 1217 O O . MET A 1 149 ? -32.943 -1.841 28.595 1.00 31.58 149 MET A O 1
ATOM 1221 N N . ALA A 1 150 ? -33.589 -1.919 26.456 1.00 33.66 150 ALA A N 1
ATOM 1222 C CA . ALA A 1 150 ? -34.709 -2.842 26.631 1.00 33.66 150 ALA A CA 1
ATOM 1223 C C . ALA A 1 150 ? -35.252 -3.258 25.257 1.00 33.66 150 ALA A C 1
ATOM 1225 O O . ALA A 1 150 ? -35.473 -2.395 24.414 1.00 33.66 150 ALA A O 1
ATOM 1226 N N . LEU A 1 151 ? -35.528 -4.560 25.100 1.00 32.94 151 LEU A N 1
ATOM 1227 C CA . LEU A 1 151 ? -36.087 -5.241 23.915 1.00 32.94 151 LEU A CA 1
ATOM 1228 C C . LEU A 1 151 ? -35.050 -5.374 22.782 1.00 32.94 151 LEU A C 1
ATOM 1230 O O . LEU A 1 151 ? -34.586 -4.392 22.231 1.00 32.94 151 LEU A O 1
ATOM 1234 N N . TYR A 1 152 ? -34.558 -6.549 22.396 1.00 30.80 152 TYR A N 1
ATOM 1235 C CA . TYR A 1 152 ? -35.268 -7.794 22.131 1.00 30.80 152 TYR A CA 1
ATOM 1236 C C . TYR A 1 152 ? -34.379 -8.985 22.507 1.00 30.80 152 TYR A C 1
ATOM 1238 O O . TYR A 1 152 ? -33.363 -9.238 21.865 1.00 30.80 152 TYR A O 1
ATOM 1246 N N . MET A 1 153 ? -34.790 -9.733 23.532 1.00 27.61 153 MET A N 1
ATOM 1247 C CA . MET A 1 153 ? -34.303 -11.092 23.789 1.00 27.61 153 MET A CA 1
ATOM 1248 C C . MET A 1 153 ? -35.320 -12.145 23.319 1.00 27.61 153 MET A C 1
ATOM 1250 O O . MET A 1 153 ? -35.387 -13.222 23.884 1.00 27.61 153 MET A O 1
ATOM 1254 N N . ASN A 1 154 ? -36.121 -11.839 22.295 1.00 33.09 154 ASN A N 1
ATOM 1255 C CA . ASN A 1 154 ? -37.017 -12.809 21.673 1.00 33.09 154 ASN A CA 1
ATOM 1256 C C . ASN A 1 154 ? -37.075 -12.550 20.172 1.00 33.09 154 ASN A C 1
ATOM 1258 O O . ASN A 1 154 ? -37.520 -11.491 19.734 1.00 33.09 154 ASN A O 1
ATOM 1262 N N . LEU A 1 155 ? -36.635 -13.534 19.398 1.00 31.03 155 LEU A N 1
ATOM 1263 C CA . LEU A 1 155 ? -37.115 -13.739 18.041 1.00 31.03 155 LEU A CA 1
ATOM 1264 C C . LEU A 1 155 ? -37.777 -15.111 18.043 1.00 31.03 155 LEU A C 1
ATOM 1266 O O . LEU A 1 155 ? -37.150 -16.128 17.751 1.00 31.03 155 LEU A O 1
ATOM 1270 N N . ASP A 1 156 ? -39.049 -15.095 18.438 1.00 24.88 156 ASP A N 1
ATOM 1271 C CA . ASP A 1 156 ? -40.001 -16.106 18.013 1.00 24.88 156 ASP A CA 1
ATOM 1272 C C . ASP A 1 156 ? -40.081 -16.089 16.484 1.00 24.88 156 ASP A C 1
ATOM 1274 O O . ASP A 1 156 ? -40.140 -15.038 15.835 1.00 24.88 156 ASP A O 1
ATOM 1278 N N . LEU A 1 157 ? -40.050 -17.293 15.923 1.00 34.88 157 LEU A N 1
ATOM 1279 C CA . LEU A 1 157 ? -40.324 -17.568 14.525 1.00 34.88 157 LEU A CA 1
ATOM 1280 C C . LEU A 1 157 ? -41.786 -17.220 14.193 1.00 34.88 157 LEU A C 1
ATOM 1282 O O . LEU A 1 157 ? -42.688 -17.524 14.966 1.00 34.88 157 LEU A O 1
ATOM 1286 N N . ASN A 1 158 ? -41.990 -16.703 12.977 1.00 33.44 158 ASN A N 1
ATOM 1287 C CA . ASN A 1 158 ? -43.261 -16.415 12.294 1.00 33.44 158 ASN A CA 1
ATOM 1288 C C . ASN A 1 158 ? -44.007 -15.129 12.683 1.00 33.44 158 ASN A C 1
ATOM 1290 O O . ASN A 1 158 ? -44.852 -15.130 13.570 1.00 33.44 158 ASN A O 1
ATOM 1294 N N . ALA A 1 159 ? -43.861 -14.090 11.853 1.00 28.00 159 ALA A N 1
ATOM 1295 C CA . ALA A 1 159 ? -44.989 -13.231 11.491 1.00 28.00 159 ALA A CA 1
ATOM 1296 C C . ALA A 1 159 ? -44.753 -12.534 10.142 1.00 28.00 159 ALA A C 1
ATOM 1298 O O . ALA A 1 159 ? -43.699 -11.974 9.853 1.00 28.00 159 ALA A O 1
ATOM 1299 N N . THR A 1 160 ? -45.778 -12.628 9.314 1.00 30.44 160 THR A N 1
ATOM 1300 C CA . THR A 1 160 ? -45.962 -12.126 7.957 1.00 30.44 160 THR A CA 1
ATOM 1301 C C . THR A 1 160 ? -46.004 -10.597 7.858 1.00 30.44 160 THR A C 1
ATOM 1303 O O . THR A 1 160 ? -46.599 -9.948 8.707 1.00 30.44 160 THR A O 1
ATOM 1306 N N . GLY A 1 161 ? -45.441 -10.072 6.763 1.00 35.16 161 GLY A N 1
ATOM 1307 C CA . GLY A 1 161 ? -45.730 -8.799 6.081 1.00 35.16 161 GLY A CA 1
ATOM 1308 C C . GLY A 1 161 ? -46.279 -7.596 6.860 1.00 35.16 161 GLY A C 1
ATOM 1309 O O . GLY A 1 161 ? -47.453 -7.569 7.196 1.00 35.16 161 GLY A O 1
ATOM 1310 N N . ALA A 1 162 ? -45.478 -6.529 6.949 1.00 28.44 162 ALA A N 1
ATOM 1311 C CA . ALA A 1 162 ? -45.908 -5.135 6.771 1.00 28.44 162 ALA A CA 1
ATOM 1312 C C . ALA A 1 162 ? -44.671 -4.221 6.758 1.00 28.44 162 ALA A C 1
ATOM 1314 O O . ALA A 1 162 ? -43.875 -4.222 7.695 1.00 28.44 162 ALA A O 1
ATOM 1315 N N . GLY A 1 163 ? -44.498 -3.455 5.680 1.00 29.92 163 GLY A N 1
ATOM 1316 C CA . GLY A 1 163 ? -43.497 -2.395 5.605 1.00 29.92 163 GLY A CA 1
ATOM 1317 C C . GLY A 1 163 ? -43.916 -1.190 6.445 1.00 29.92 163 GLY A C 1
ATOM 1318 O O . GLY A 1 163 ? -45.066 -0.761 6.380 1.00 29.92 163 GLY A O 1
ATOM 1319 N N . PHE A 1 164 ? -42.974 -0.627 7.200 1.00 31.00 164 PHE A N 1
ATOM 1320 C CA . PHE A 1 164 ? -43.137 0.656 7.880 1.00 31.00 164 PHE A CA 1
ATOM 1321 C C . PHE A 1 164 ? -42.316 1.725 7.151 1.00 31.00 164 PHE A C 1
ATOM 1323 O O . PHE 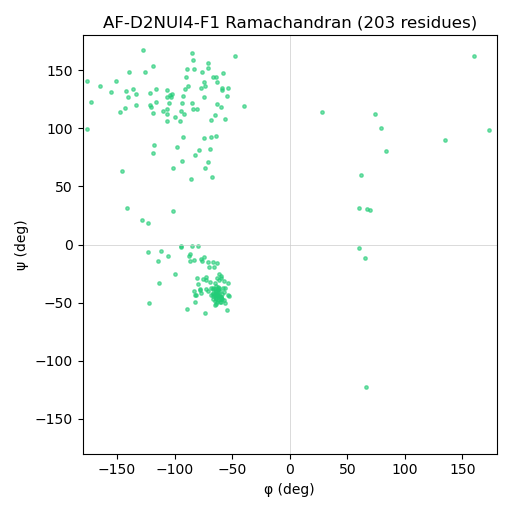A 1 164 ? -41.087 1.673 7.123 1.00 31.00 164 PHE A O 1
ATOM 1330 N N . ALA A 1 165 ? -43.022 2.676 6.537 1.00 27.58 165 ALA A N 1
ATOM 1331 C CA . ALA A 1 165 ? -42.476 3.891 5.942 1.00 27.58 165 ALA A CA 1
ATOM 1332 C C . ALA A 1 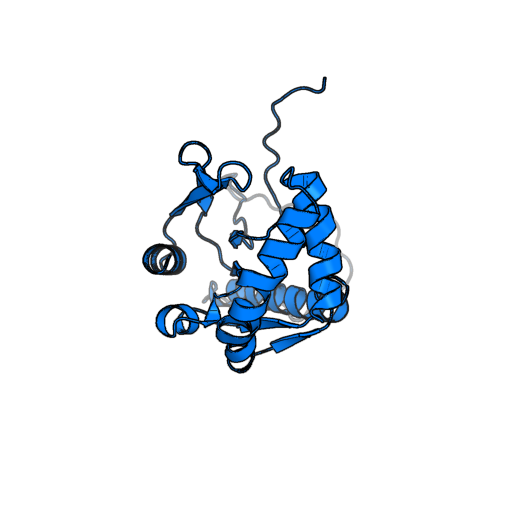165 ? -42.477 5.026 6.984 1.00 27.58 165 ALA A C 1
ATOM 1334 O O . ALA A 1 165 ? -43.470 5.217 7.685 1.00 27.58 165 ALA A O 1
ATOM 1335 N N . GLY A 1 166 ? -41.366 5.762 7.092 1.00 31.34 166 GLY A N 1
ATOM 1336 C CA . GLY A 1 166 ? -41.254 6.969 7.921 1.00 31.34 166 GLY A CA 1
ATOM 1337 C C . GLY A 1 166 ? -41.748 8.239 7.201 1.00 31.34 166 GLY A C 1
ATOM 1338 O O . GLY A 1 166 ? -41.886 8.212 5.976 1.00 31.34 166 GLY A O 1
ATOM 1339 N N . PRO A 1 167 ? -41.993 9.351 7.928 1.00 33.62 167 PRO A N 1
ATOM 1340 C CA . PRO A 1 167 ? -42.779 10.487 7.427 1.00 33.62 167 PRO A CA 1
ATOM 1341 C C . PRO A 1 167 ? -42.108 11.339 6.338 1.00 33.62 167 PRO A C 1
ATOM 1343 O O . PRO A 1 167 ? -42.812 12.061 5.643 1.00 33.62 167 PRO A O 1
ATOM 1346 N N . ASP A 1 168 ? -40.791 11.216 6.129 1.00 35.59 168 ASP A N 1
ATOM 1347 C CA . ASP A 1 168 ? -40.031 12.161 5.290 1.00 35.59 168 ASP A CA 1
ATOM 1348 C C . ASP A 1 168 ? -39.274 11.504 4.120 1.00 35.59 168 ASP A C 1
ATOM 1350 O O . ASP A 1 168 ? -38.336 12.090 3.580 1.00 35.59 168 ASP A O 1
ATOM 1354 N N . GLY A 1 169 ? -39.632 10.275 3.721 1.00 33.69 169 GLY A N 1
ATOM 1355 C CA . GLY A 1 169 ? -39.178 9.640 2.466 1.00 33.69 169 GLY A CA 1
ATOM 1356 C C . GLY A 1 169 ? -37.661 9.436 2.267 1.00 33.69 169 GLY A C 1
ATOM 1357 O O . GLY A 1 169 ? -37.256 8.822 1.285 1.00 33.69 169 GLY A O 1
ATOM 1358 N N . SER A 1 170 ? -36.810 9.886 3.187 1.00 30.31 170 SER A N 1
ATOM 1359 C CA . SER A 1 170 ? -35.349 9.792 3.124 1.00 30.31 170 SER A CA 1
ATOM 1360 C C . SER A 1 170 ? -34.854 8.655 4.012 1.00 30.31 170 SER A C 1
ATOM 1362 O O . SER A 1 170 ? -34.158 8.839 5.006 1.00 30.31 170 SER A O 1
ATOM 1364 N N . ASN A 1 171 ? -35.215 7.428 3.640 1.00 32.25 171 ASN A N 1
ATOM 1365 C CA . ASN A 1 171 ? -34.611 6.245 4.236 1.00 32.25 171 ASN A CA 1
ATOM 1366 C C . ASN A 1 171 ? -33.273 5.961 3.541 1.00 32.25 171 ASN A C 1
ATOM 1368 O O . ASN A 1 171 ? -33.176 5.107 2.664 1.00 32.25 171 ASN A O 1
ATOM 1372 N N . LEU A 1 172 ? -32.248 6.733 3.898 1.00 33.78 172 LEU A N 1
ATOM 1373 C CA . LEU A 1 172 ? -30.866 6.421 3.556 1.00 33.78 172 LEU A CA 1
ATOM 1374 C C . LEU A 1 172 ? -29.946 6.872 4.695 1.00 33.78 172 LEU A C 1
ATOM 1376 O O . LEU A 1 172 ? -29.068 7.717 4.543 1.00 33.78 172 LEU A O 1
ATOM 1380 N N . GLY A 1 173 ? -30.124 6.253 5.865 1.00 32.59 173 GLY A N 1
ATOM 1381 C CA . GLY A 1 173 ? -29.037 6.094 6.833 1.00 32.59 173 GLY A CA 1
ATOM 1382 C C . GLY A 1 173 ? -27.983 5.143 6.260 1.00 32.59 173 GLY A C 1
ATOM 1383 O O . GLY A 1 173 ? -27.759 4.060 6.788 1.00 32.59 173 GLY A O 1
ATOM 1384 N N . THR A 1 174 ? -27.424 5.493 5.101 1.00 35.81 174 THR A N 1
ATOM 1385 C CA . THR A 1 174 ? -26.417 4.722 4.378 1.00 35.81 174 THR A CA 1
ATOM 1386 C C . THR A 1 174 ? -25.169 4.680 5.233 1.00 35.81 174 THR A C 1
ATOM 1388 O O . THR A 1 174 ? -24.514 5.698 5.437 1.00 35.81 174 THR A O 1
ATOM 1391 N N . TYR A 1 175 ? -24.849 3.494 5.737 1.00 40.47 175 TYR A N 1
ATOM 1392 C CA . TYR A 1 175 ? -23.542 3.155 6.279 1.00 40.47 175 TYR A CA 1
ATOM 1393 C C . TYR A 1 175 ? -22.445 3.787 5.408 1.00 40.47 175 TYR A C 1
ATOM 1395 O O . TYR A 1 175 ? -22.365 3.496 4.210 1.00 40.47 175 TYR A O 1
ATOM 1403 N N . ASN A 1 176 ? -21.617 4.666 5.980 1.00 43.41 176 ASN A N 1
ATOM 1404 C CA . ASN A 1 176 ? -20.515 5.279 5.242 1.00 43.41 176 ASN A CA 1
ATOM 1405 C C . ASN A 1 176 ? -19.411 4.227 5.082 1.00 43.41 176 ASN A C 1
ATOM 1407 O O . ASN A 1 176 ? -18.561 4.018 5.945 1.00 43.41 176 ASN A O 1
ATOM 1411 N N . ALA A 1 177 ? -19.523 3.522 3.957 1.00 59.97 177 ALA A N 1
ATOM 1412 C CA . ALA A 1 177 ? -18.807 2.324 3.554 1.00 59.97 177 ALA A CA 1
ATOM 1413 C C . ALA A 1 177 ? -17.280 2.353 3.747 1.00 59.97 177 ALA A C 1
ATOM 1415 O O . ALA A 1 177 ? -16.641 3.400 3.821 1.00 59.97 177 ALA A O 1
ATOM 1416 N N . ILE A 1 178 ? -16.691 1.153 3.724 1.00 53.31 178 ILE A N 1
ATOM 1417 C CA . ILE A 1 178 ? -15.246 0.918 3.636 1.00 53.31 178 ILE A CA 1
ATOM 1418 C C . ILE A 1 178 ? -14.692 1.649 2.405 1.00 53.31 178 ILE A C 1
ATOM 1420 O O . ILE A 1 178 ? -15.173 1.450 1.285 1.00 53.31 178 ILE A O 1
ATOM 1424 N N . ARG A 1 179 ? -13.648 2.464 2.585 1.00 61.19 179 ARG A N 1
ATOM 1425 C CA . ARG A 1 179 ? -12.917 3.095 1.476 1.00 61.19 179 ARG A CA 1
ATOM 1426 C C . ARG A 1 179 ? -11.480 2.605 1.444 1.00 61.19 179 ARG A C 1
ATOM 1428 O O . ARG A 1 179 ? -10.804 2.548 2.468 1.00 61.19 179 ARG A O 1
ATOM 1435 N N . ARG A 1 180 ? -11.008 2.250 0.250 1.00 54.00 180 ARG A N 1
ATOM 1436 C CA . ARG A 1 180 ? -9.627 1.822 0.025 1.00 54.00 180 ARG A CA 1
ATOM 1437 C C . ARG A 1 180 ? -8.840 2.946 -0.627 1.00 54.00 180 ARG A C 1
ATOM 1439 O O . ARG A 1 180 ? -9.258 3.511 -1.632 1.00 54.00 180 ARG A O 1
ATOM 1446 N N . PHE A 1 181 ? -7.698 3.250 -0.036 1.00 59.72 181 PHE A N 1
ATOM 1447 C CA . PHE A 1 181 ? -6.732 4.211 -0.527 1.00 59.72 181 PHE A CA 1
ATOM 1448 C C . PHE A 1 181 ? -5.675 3.451 -1.329 1.00 59.72 181 PHE A C 1
ATOM 1450 O O . PHE A 1 181 ? -4.862 2.740 -0.746 1.00 59.72 181 PHE A O 1
ATOM 1457 N N . SER A 1 182 ? -5.712 3.564 -2.656 1.00 52.16 182 SER A N 1
ATOM 1458 C CA . SER A 1 182 ? -4.846 2.797 -3.558 1.00 52.16 182 SER A CA 1
ATOM 1459 C C . SER A 1 182 ? -3.508 3.463 -3.853 1.00 52.16 182 SER A C 1
ATOM 1461 O O . SER A 1 182 ? -3.483 4.620 -4.261 1.00 52.16 182 SER A O 1
ATOM 1463 N N . THR A 1 183 ? -2.432 2.671 -3.833 1.00 43.81 183 THR A N 1
ATOM 1464 C CA . THR A 1 183 ? -1.331 2.795 -4.823 1.00 43.81 183 THR A CA 1
ATOM 1465 C C . THR A 1 183 ? -1.101 1.464 -5.576 1.00 43.81 183 THR A C 1
ATOM 1467 O O . THR A 1 183 ? -0.292 1.389 -6.492 1.00 43.81 183 THR A O 1
ATOM 1470 N N . ILE A 1 184 ? -1.773 0.374 -5.185 1.00 33.06 184 ILE A N 1
ATOM 1471 C CA . ILE A 1 184 ? -1.628 -1.004 -5.693 1.00 33.06 184 ILE A CA 1
ATOM 1472 C C . ILE A 1 184 ? -3.030 -1.676 -5.771 1.00 33.06 184 ILE A C 1
ATOM 1474 O O . ILE A 1 184 ? -3.198 -2.883 -5.621 1.00 33.06 184 ILE A O 1
ATOM 1478 N N . CYS A 1 185 ? -4.107 -0.932 -6.034 1.00 36.03 185 CYS A N 1
ATOM 1479 C CA . CYS A 1 185 ? -5.457 -1.509 -6.160 1.00 36.03 185 CYS A CA 1
ATOM 1480 C C . CYS A 1 185 ? -5.776 -2.027 -7.565 1.00 36.03 185 CYS A C 1
ATOM 1482 O O . CYS A 1 185 ? -6.788 -1.652 -8.147 1.00 36.03 185 CYS A O 1
ATOM 1484 N N . LYS A 1 186 ? -4.951 -2.933 -8.092 1.00 33.78 186 LYS A N 1
ATOM 1485 C CA . LYS A 1 186 ? -5.395 -3.837 -9.167 1.00 33.78 186 LYS A CA 1
ATOM 1486 C C . LYS A 1 186 ? -5.436 -5.311 -8.757 1.00 33.78 186 LYS A C 1
ATOM 1488 O O . LYS A 1 186 ? -6.097 -6.092 -9.423 1.00 33.78 186 LYS A O 1
ATOM 1493 N N . GLU A 1 187 ? -4.826 -5.688 -7.630 1.00 32.66 187 GLU A N 1
ATOM 1494 C CA . GLU A 1 187 ? -4.652 -7.111 -7.277 1.00 32.66 187 GLU A CA 1
ATOM 1495 C C . GLU A 1 187 ? -5.561 -7.645 -6.155 1.00 32.66 187 GLU A C 1
ATOM 1497 O O . GLU A 1 187 ? -5.636 -8.856 -5.985 1.00 32.66 187 GLU A O 1
ATOM 1502 N N . LEU A 1 188 ? -6.310 -6.810 -5.420 1.00 31.20 188 LEU A N 1
ATOM 1503 C CA . LEU A 1 188 ? -7.356 -7.342 -4.525 1.00 31.20 188 LEU A CA 1
ATOM 1504 C C . LEU A 1 188 ? -8.702 -7.254 -5.229 1.00 31.20 188 LEU A C 1
ATOM 1506 O O . LEU A 1 188 ? -9.454 -6.294 -5.058 1.00 31.20 188 LEU A O 1
ATOM 1510 N N . ASN A 1 189 ? -8.963 -8.272 -6.039 1.00 28.53 189 ASN A N 1
ATOM 1511 C CA . ASN A 1 189 ? -10.266 -8.562 -6.607 1.00 28.53 189 ASN A CA 1
ATOM 1512 C C . ASN A 1 189 ? -11.182 -9.071 -5.474 1.00 28.53 189 ASN A C 1
ATOM 1514 O O . ASN A 1 189 ? -11.464 -10.261 -5.366 1.00 28.53 189 ASN A O 1
ATOM 1518 N N . MET A 1 190 ? -11.586 -8.180 -4.561 1.00 29.33 190 MET A N 1
ATOM 1519 C CA . MET A 1 190 ? -12.607 -8.490 -3.557 1.00 29.33 190 MET A CA 1
ATOM 1520 C C . MET A 1 190 ? -13.978 -8.404 -4.229 1.00 29.33 190 MET A C 1
ATOM 1522 O O . MET A 1 190 ? -14.657 -7.381 -4.162 1.00 29.33 190 MET A O 1
ATOM 1526 N N . GLN A 1 191 ? -14.364 -9.470 -4.929 1.00 27.33 191 GLN A N 1
ATOM 1527 C CA . GLN A 1 191 ? -15.750 -9.662 -5.335 1.00 27.33 191 GLN A CA 1
ATOM 1528 C C . GLN A 1 191 ? -16.580 -10.089 -4.121 1.00 27.33 191 GLN A C 1
ATOM 1530 O O . GLN A 1 191 ? -16.246 -11.061 -3.448 1.00 27.33 191 GLN A O 1
ATOM 1535 N N . GLY A 1 192 ? -17.673 -9.367 -3.867 1.00 27.62 192 GLY A N 1
ATOM 1536 C CA . GLY A 1 192 ? -18.710 -9.770 -2.915 1.00 27.62 192 GLY A CA 1
ATOM 1537 C C . GLY A 1 192 ? -19.168 -8.647 -1.986 1.00 27.62 192 GLY A C 1
ATOM 1538 O O . GLY A 1 192 ? -18.656 -8.499 -0.883 1.00 27.62 192 GLY A O 1
ATOM 1539 N N . ASN A 1 193 ? -20.189 -7.908 -2.427 1.00 27.94 193 ASN A N 1
ATOM 1540 C CA . ASN A 1 193 ? -21.082 -7.062 -1.622 1.00 27.94 193 ASN A CA 1
ATOM 1541 C C . ASN A 1 193 ? -20.476 -5.879 -0.843 1.00 27.94 193 ASN A C 1
ATOM 1543 O O . ASN A 1 193 ? -20.698 -5.772 0.358 1.00 27.94 193 ASN A O 1
ATOM 1547 N N . TYR A 1 194 ? -19.840 -4.918 -1.522 1.00 29.69 194 TYR A N 1
ATOM 1548 C CA . TYR A 1 194 ? -19.748 -3.536 -1.019 1.00 29.69 194 TYR A CA 1
ATOM 1549 C C . TYR A 1 194 ? -19.919 -2.542 -2.181 1.00 29.69 194 TYR A C 1
ATOM 1551 O O . TYR A 1 194 ? -19.283 -2.670 -3.223 1.00 29.69 194 TYR A O 1
ATOM 1559 N N . PHE A 1 195 ? -20.851 -1.601 -2.013 1.00 31.27 195 PHE A N 1
ATOM 1560 C CA . PHE A 1 195 ? -21.367 -0.679 -3.032 1.00 31.27 195 PHE A CA 1
ATOM 1561 C C . PHE A 1 195 ? -20.261 0.218 -3.631 1.00 31.27 195 PHE A C 1
ATOM 1563 O O . PHE A 1 195 ? -19.669 1.041 -2.928 1.00 31.27 195 PHE A O 1
ATOM 1570 N N . PHE A 1 196 ? -20.033 0.106 -4.941 1.00 34.47 196 PHE A N 1
ATOM 1571 C CA . PHE A 1 196 ? -19.360 1.120 -5.756 1.00 34.47 196 PHE A CA 1
ATOM 1572 C C . PHE A 1 196 ? -20.381 1.627 -6.773 1.00 34.47 196 PHE A C 1
ATOM 1574 O O . PHE A 1 196 ? -20.952 0.830 -7.517 1.00 34.47 196 PHE A O 1
ATOM 1581 N N . GLU A 1 197 ? -20.648 2.933 -6.787 1.00 27.98 197 GLU A N 1
ATOM 1582 C CA . GLU A 1 197 ? -21.422 3.558 -7.859 1.00 27.98 197 GLU A CA 1
ATOM 1583 C C . GLU A 1 197 ? -20.739 3.263 -9.197 1.00 27.98 197 GLU A C 1
ATOM 1585 O O . GLU A 1 197 ? -19.686 3.812 -9.520 1.00 27.98 197 GLU A O 1
ATOM 1590 N N . THR A 1 198 ? -21.343 2.389 -9.998 1.00 28.39 198 THR A N 1
ATOM 1591 C CA . THR A 1 198 ? -21.121 2.398 -11.437 1.00 28.39 198 THR A CA 1
ATOM 1592 C C . THR A 1 198 ? -21.760 3.672 -11.958 1.00 28.39 198 THR A C 1
ATOM 1594 O O . THR A 1 198 ? -22.989 3.765 -12.019 1.00 28.39 198 THR A O 1
ATOM 1597 N N . ASN A 1 199 ? -20.940 4.650 -12.329 1.00 28.97 199 ASN A N 1
ATOM 1598 C CA . ASN A 1 199 ? -21.394 5.751 -13.156 1.00 28.97 199 ASN A CA 1
ATOM 1599 C C . ASN A 1 199 ? -21.803 5.142 -14.509 1.00 28.97 199 ASN A C 1
ATOM 1601 O O . ASN A 1 199 ? -20.971 4.846 -15.365 1.00 28.97 199 ASN A O 1
ATOM 1605 N N . LYS A 1 200 ? -23.094 4.820 -14.643 1.00 33.16 200 LYS A N 1
ATOM 1606 C CA . LYS A 1 200 ? -23.709 4.413 -15.903 1.00 33.16 200 LYS A CA 1
ATOM 1607 C C . LYS A 1 200 ? -23.721 5.644 -16.791 1.00 33.16 200 LYS A C 1
ATOM 1609 O O . LYS A 1 200 ? -24.653 6.425 -16.687 1.00 33.16 200 LYS A O 1
ATOM 1614 N N . ASN A 1 201 ? -22.685 5.813 -17.601 1.00 31.61 201 ASN A N 1
ATOM 1615 C CA . ASN A 1 201 ? -22.730 6.471 -18.904 1.00 31.61 201 ASN A CA 1
ATOM 1616 C C . ASN A 1 201 ? -21.343 6.348 -19.535 1.00 31.61 201 ASN A C 1
ATOM 1618 O O . ASN A 1 201 ? -20.451 7.102 -19.169 1.00 31.61 201 ASN A O 1
ATOM 1622 N N . LEU A 1 202 ? -21.170 5.384 -20.444 1.00 28.11 202 LEU A N 1
ATOM 1623 C CA . LEU A 1 202 ? -20.510 5.546 -21.749 1.00 28.11 202 LEU A CA 1
ATOM 1624 C C . LEU A 1 202 ? -20.606 4.211 -22.532 1.00 28.11 202 LEU A C 1
ATOM 1626 O O . LEU A 1 202 ? -20.580 3.142 -21.919 1.00 28.11 202 LEU A O 1
ATOM 1630 N N . PRO A 1 203 ? -20.840 4.268 -23.855 1.00 27.33 203 PRO A N 1
ATOM 1631 C CA . PRO A 1 203 ? -21.394 3.176 -24.651 1.00 27.33 203 PRO A CA 1
ATOM 1632 C C . PRO A 1 203 ? -20.341 2.151 -25.086 1.00 27.33 203 PRO A C 1
ATOM 1634 O O . PRO A 1 203 ? -19.177 2.480 -25.297 1.00 27.33 203 PRO A O 1
ATOM 1637 N N . TYR A 1 204 ? -20.794 0.911 -25.265 1.00 29.23 204 TYR A N 1
ATOM 1638 C CA . TYR A 1 204 ? -20.051 -0.157 -25.926 1.00 29.23 204 TYR A CA 1
ATOM 1639 C C . TYR A 1 204 ? -19.789 0.195 -27.393 1.00 29.23 204 TYR A C 1
ATOM 1641 O O . TYR A 1 204 ? -20.748 0.339 -28.151 1.00 29.23 204 TYR A O 1
ATOM 1649 N N . HIS A 1 205 ? -18.514 0.242 -27.778 1.00 28.56 205 HIS A N 1
ATOM 1650 C CA . HIS A 1 205 ? -18.020 -0.130 -29.103 1.00 28.56 205 HIS A CA 1
ATOM 1651 C C . HIS A 1 205 ? -16.636 -0.759 -28.962 1.00 28.56 205 HIS A C 1
ATOM 1653 O O . HIS A 1 205 ? -15.811 -0.191 -28.213 1.00 28.56 205 HIS A O 1
#

Foldseek 3Di:
DLVQLVCLVVQHKDKAFDAQLQVRDTHPVDIDIDGHAPAEAEDDQQQQQDVSSLVSDPAFEAEDEDPVVVLVVVQCCCCVVRVDDNVVSVCCCVVPVVVCCVPGRVVSVVSHPYYHYPPQVPVVVVVVVVVVVVVSLVVVVVVVDPDDPDDDPDDDDDDDDDDDDDDPNPPPPPRRDYHYDDPPPPPNPPPDDDDDDPPPDDDDD

InterPro domains:
  IPR000764 Uridine kinase-like [cd02023] (1-135)
  IPR006083 Phosphoribulokinase/uridine kinase [PF00485] (1-124)
  IPR027417 P-loop containing nucleoside triphosphate hydrolase [G3DSA:3.40.50.300] (1-146)
  IPR027417 P-loop containing nucleoside triphosphate hydrolase [SSF52540] (2-129)

Radius of gyration: 21.75 Å; Cα contacts (8 Å, |Δi|>4): 163; chains: 1; bounding box: 65×34×56 Å

Sequence (205 aa):
MYSTLQNILKGHKVEIPSYDYRTNSLDFENVLVIYPADVVLFEGILVFYFPKIRELFHMKLFVDTDSDTRLARRVPRDINERGRDLDAVLTQYMTFVKPAFEEFCSPTKKFADVIIPRGADNTVAIDLIVQHIRDFLNNRSRHGSTGNMALYMNLDLNATGAGFAGPDGSNLGTYNAIRRFSTICKELNMQGNYFFETNKNLPYH

Organism: Drosophila melanogaster (NCBI:txid7227)

Mean predicted aligned error: 13.42 Å